Protein AF-A0A962M424-F1 (afdb_monomer_lite)

Structure (mmCIF, N/CA/C/O backbone):
data_AF-A0A962M424-F1
#
_entry.id   AF-A0A962M424-F1
#
loop_
_atom_site.group_PDB
_atom_site.id
_atom_site.type_symbol
_atom_site.label_atom_id
_atom_site.label_alt_id
_atom_site.label_comp_id
_atom_site.label_asym_id
_atom_site.label_entity_id
_atom_site.label_seq_id
_atom_site.pdbx_PDB_ins_code
_atom_site.Cartn_x
_atom_site.Cartn_y
_atom_site.Cartn_z
_atom_site.occupancy
_atom_site.B_iso_or_equiv
_atom_site.auth_seq_id
_atom_site.auth_comp_id
_atom_site.auth_asym_id
_atom_site.auth_atom_id
_atom_site.pdbx_PDB_model_num
ATOM 1 N N . MET A 1 1 ? 16.007 -24.056 -17.700 1.00 40.12 1 MET A N 1
ATOM 2 C CA . MET A 1 1 ? 16.168 -23.713 -16.275 1.00 40.12 1 MET A CA 1
ATOM 3 C C . MET A 1 1 ? 15.462 -22.382 -16.130 1.00 40.12 1 MET A C 1
ATOM 5 O O . MET A 1 1 ? 16.005 -21.384 -16.580 1.00 40.12 1 MET A O 1
ATOM 9 N N . GLU A 1 2 ? 14.186 -22.399 -15.747 1.00 46.81 2 GLU A N 1
ATOM 10 C CA . GLU A 1 2 ? 13.413 -21.161 -15.606 1.00 46.81 2 GLU A CA 1
ATOM 11 C C . GLU A 1 2 ? 14.002 -20.357 -14.450 1.00 46.81 2 GLU A C 1
ATOM 13 O O . GLU A 1 2 ? 14.129 -20.859 -13.332 1.00 46.81 2 GLU A O 1
ATOM 18 N N . ASP A 1 3 ? 14.435 -19.139 -14.761 1.00 52.78 3 ASP A N 1
ATOM 19 C CA . ASP A 1 3 ? 14.905 -18.166 -13.789 1.00 52.78 3 ASP A CA 1
ATOM 20 C C . ASP A 1 3 ? 13.706 -17.764 -12.923 1.00 52.78 3 ASP A C 1
ATOM 22 O O . ASP A 1 3 ? 12.878 -16.947 -13.318 1.00 52.78 3 ASP A O 1
ATOM 26 N N . ASN A 1 4 ? 13.561 -18.401 -11.758 1.00 65.31 4 ASN A N 1
ATOM 27 C CA . ASN A 1 4 ? 12.459 -18.172 -10.818 1.00 65.31 4 ASN A CA 1
ATOM 28 C C . ASN A 1 4 ? 12.666 -16.866 -10.020 1.00 65.31 4 ASN A C 1
ATOM 30 O O . ASN A 1 4 ? 12.430 -16.796 -8.811 1.00 65.31 4 ASN A O 1
ATOM 34 N N . ARG A 1 5 ? 13.201 -15.839 -10.686 1.00 82.62 5 ARG A N 1
ATOM 35 C CA . ARG A 1 5 ? 13.505 -14.534 -10.114 1.00 82.62 5 ARG A CA 1
ATOM 36 C C . ARG A 1 5 ? 12.239 -13.688 -10.089 1.00 82.62 5 ARG A C 1
ATOM 38 O O . ARG A 1 5 ? 11.622 -13.416 -11.117 1.00 82.62 5 ARG A O 1
ATOM 45 N N . ILE A 1 6 ? 11.886 -13.216 -8.897 1.00 85.81 6 ILE A N 1
ATOM 46 C CA . ILE A 1 6 ? 10.810 -12.240 -8.715 1.00 85.81 6 ILE A CA 1
ATOM 47 C C . ILE A 1 6 ? 11.237 -10.934 -9.391 1.00 85.81 6 ILE A C 1
ATOM 49 O O . ILE A 1 6 ? 12.241 -10.337 -8.999 1.00 85.81 6 ILE A O 1
ATOM 53 N N . ARG A 1 7 ? 10.471 -10.495 -10.396 1.00 91.44 7 ARG A N 1
ATOM 54 C CA . ARG A 1 7 ? 10.711 -9.213 -11.068 1.00 91.44 7 ARG A CA 1
ATOM 55 C C . ARG A 1 7 ? 10.502 -8.053 -10.099 1.00 91.44 7 ARG A C 1
ATOM 57 O O . ARG A 1 7 ? 9.523 -8.028 -9.348 1.00 91.44 7 ARG A O 1
ATOM 64 N N . THR A 1 8 ? 11.393 -7.073 -10.155 1.00 94.75 8 THR A N 1
ATOM 65 C CA . THR A 1 8 ? 11.325 -5.850 -9.347 1.00 94.75 8 THR A CA 1
ATOM 66 C C . THR A 1 8 ? 11.048 -4.622 -10.207 1.00 94.75 8 THR A C 1
ATOM 68 O O . THR A 1 8 ? 11.110 -4.663 -11.441 1.00 94.75 8 THR A O 1
ATOM 71 N N . TYR A 1 9 ? 10.755 -3.497 -9.555 1.00 95.06 9 TYR A N 1
ATOM 72 C CA . TYR A 1 9 ? 10.650 -2.211 -10.243 1.00 95.06 9 TYR A CA 1
ATOM 73 C C . TYR A 1 9 ? 11.945 -1.824 -10.964 1.00 95.06 9 TYR A C 1
ATOM 75 O O . TYR A 1 9 ? 11.870 -1.228 -12.035 1.00 95.06 9 TYR A O 1
ATOM 83 N N . ARG A 1 10 ? 13.120 -2.228 -10.456 1.00 95.06 10 ARG A N 1
ATOM 84 C CA . ARG A 1 10 ? 14.398 -2.055 -11.160 1.00 95.06 10 ARG A CA 1
ATOM 85 C C . ARG A 1 10 ? 14.364 -2.697 -12.538 1.00 95.06 10 ARG A C 1
ATOM 87 O O . ARG A 1 10 ? 14.759 -2.052 -13.504 1.00 95.06 10 ARG A O 1
ATOM 94 N N . ASP A 1 11 ? 13.912 -3.945 -12.627 1.00 94.00 11 ASP A N 1
ATOM 95 C CA . ASP A 1 11 ? 13.928 -4.691 -13.886 1.00 94.00 11 ASP A CA 1
ATOM 96 C C . ASP A 1 11 ? 13.069 -3.982 -14.945 1.00 94.00 11 ASP A C 1
ATOM 98 O O . ASP A 1 11 ? 13.470 -3.865 -16.103 1.00 94.00 11 ASP A O 1
ATOM 102 N N . LEU A 1 12 ? 11.911 -3.450 -14.538 1.00 94.06 12 LEU A N 1
ATOM 103 C CA . LEU A 1 12 ? 11.022 -2.694 -15.421 1.00 94.06 12 LEU A CA 1
ATOM 104 C C . LEU A 1 12 ? 11.619 -1.334 -15.815 1.00 94.06 12 LEU A C 1
ATOM 106 O O . LEU A 1 12 ? 11.608 -0.975 -16.991 1.00 94.06 12 LEU A O 1
ATOM 110 N N . THR A 1 13 ? 12.200 -0.605 -14.860 1.00 94.56 13 THR A N 1
ATOM 111 C CA . THR A 1 13 ? 12.877 0.675 -15.110 1.00 94.56 13 THR A CA 1
ATOM 112 C C . THR A 1 13 ? 14.037 0.522 -16.089 1.00 94.56 13 THR A C 1
ATOM 114 O O . THR A 1 13 ? 14.141 1.293 -17.041 1.00 94.56 13 THR A O 1
ATOM 117 N N . VAL A 1 14 ? 14.895 -0.483 -15.893 1.00 92.19 14 VAL A N 1
ATOM 118 C CA . VAL A 1 14 ? 16.035 -0.762 -16.780 1.00 92.19 14 VAL A CA 1
ATOM 119 C C . VAL A 1 14 ? 15.550 -1.144 -18.177 1.00 92.19 14 VAL A C 1
ATOM 121 O O . VAL A 1 14 ? 16.123 -0.683 -19.162 1.00 92.19 14 VAL A O 1
ATOM 124 N N . GLN A 1 15 ? 14.473 -1.927 -18.280 1.00 91.62 15 GLN A N 1
ATOM 125 C CA . GLN A 1 15 ? 13.878 -2.295 -19.564 1.00 91.62 15 GLN A CA 1
ATOM 126 C C . GLN A 1 15 ? 13.363 -1.068 -20.332 1.00 91.62 15 GLN A C 1
ATOM 128 O O . GLN A 1 15 ? 13.683 -0.907 -21.508 1.00 91.62 15 GLN A O 1
ATOM 133 N N . ILE A 1 16 ? 12.600 -0.186 -19.674 1.00 91.81 16 ILE A N 1
ATOM 134 C CA . ILE A 1 16 ? 12.098 1.055 -20.287 1.00 91.81 16 ILE A CA 1
ATOM 135 C C . ILE A 1 16 ? 13.264 1.956 -20.697 1.00 91.81 16 ILE A C 1
ATOM 137 O O . ILE A 1 16 ? 13.303 2.441 -21.826 1.00 91.81 16 ILE A O 1
ATOM 141 N N . LYS A 1 17 ? 14.241 2.143 -19.804 1.00 89.50 17 LYS A N 1
ATOM 142 C CA . LYS A 1 17 ? 15.431 2.959 -20.059 1.00 89.50 17 LYS A CA 1
ATOM 143 C C . LYS A 1 17 ? 16.208 2.464 -21.278 1.00 89.50 17 LYS A C 1
ATOM 145 O O . LYS A 1 17 ? 16.476 3.249 -22.180 1.00 89.50 17 LYS A O 1
ATOM 150 N N . GLY A 1 18 ? 16.482 1.161 -21.353 1.00 87.44 18 GLY A N 1
ATOM 151 C CA . GLY A 1 18 ? 17.197 0.559 -22.479 1.00 87.44 18 GLY A CA 1
ATOM 152 C C . GLY A 1 18 ? 16.493 0.735 -23.829 1.00 87.44 18 GLY A C 1
ATOM 153 O O . GLY A 1 18 ? 17.164 0.806 -24.852 1.00 87.44 18 GLY A O 1
ATOM 154 N N . LEU A 1 19 ? 15.161 0.846 -23.842 1.00 87.38 19 LEU A N 1
ATOM 155 C CA . LEU A 1 19 ? 14.384 1.103 -25.061 1.00 87.38 19 LEU A CA 1
ATOM 156 C C . LEU A 1 19 ? 14.312 2.587 -25.442 1.00 87.38 19 LEU A C 1
ATOM 158 O O . LEU A 1 19 ? 14.118 2.906 -26.613 1.00 87.38 19 LEU A O 1
ATOM 162 N N . LEU A 1 20 ? 14.445 3.492 -24.472 1.00 85.12 20 LEU A N 1
ATOM 163 C CA . LEU A 1 20 ? 14.484 4.937 -24.715 1.00 85.12 20 LEU A CA 1
ATOM 164 C C . LEU A 1 20 ? 15.868 5.408 -25.180 1.00 85.12 20 LEU A C 1
ATOM 166 O O . LEU A 1 20 ? 15.970 6.379 -25.935 1.00 85.12 20 LEU A O 1
ATOM 170 N N . ASP A 1 21 ? 16.929 4.723 -24.759 1.00 79.81 21 ASP A N 1
ATOM 171 C CA . ASP A 1 21 ? 18.294 5.053 -25.144 1.00 79.81 21 ASP A CA 1
ATOM 172 C C . ASP A 1 21 ? 18.576 4.607 -26.592 1.00 79.81 21 ASP A C 1
ATOM 174 O O . ASP A 1 21 ? 18.648 3.423 -26.920 1.00 79.81 21 ASP A O 1
ATOM 178 N N . ARG A 1 22 ? 18.786 5.587 -27.485 1.00 62.88 22 ARG A N 1
ATOM 179 C CA . ARG A 1 22 ? 18.999 5.391 -28.938 1.00 62.88 22 ARG A CA 1
ATOM 180 C C . ARG A 1 22 ? 20.168 4.466 -29.314 1.00 62.88 22 ARG A C 1
ATOM 182 O O . ARG A 1 22 ? 20.248 4.053 -30.465 1.00 62.88 22 ARG A O 1
ATOM 189 N N . GLN A 1 23 ? 21.080 4.175 -28.388 1.00 56.16 23 GLN A N 1
ATOM 190 C CA . GLN A 1 23 ? 22.289 3.380 -28.638 1.00 56.16 23 GLN A CA 1
ATOM 191 C C . GLN A 1 23 ? 22.159 1.908 -28.208 1.00 56.16 23 GLN A C 1
ATOM 193 O O . GLN A 1 23 ? 23.118 1.155 -28.352 1.00 56.16 23 GLN A O 1
ATOM 198 N N . GLY A 1 24 ? 21.002 1.470 -27.693 1.00 50.78 24 GLY A N 1
ATOM 199 C CA . GLY A 1 24 ? 20.778 0.068 -27.309 1.00 50.78 24 GLY A CA 1
ATOM 200 C C . GLY A 1 24 ? 21.599 -0.409 -26.102 1.00 50.78 24 GLY A C 1
ATOM 201 O O . GLY A 1 24 ? 21.552 -1.588 -25.759 1.00 50.78 24 GLY A O 1
ATOM 202 N N . ALA A 1 25 ? 22.330 0.493 -25.442 1.00 52.28 25 ALA A N 1
ATOM 203 C CA . ALA A 1 25 ? 23.009 0.261 -24.178 1.00 52.28 25 ALA A CA 1
ATOM 204 C C . ALA A 1 25 ? 22.615 1.373 -23.193 1.00 52.28 25 ALA A C 1
ATOM 206 O O . ALA A 1 25 ? 22.589 2.537 -23.602 1.00 52.28 25 ALA A O 1
ATOM 207 N N . PRO A 1 26 ? 22.325 1.050 -21.919 1.00 53.00 26 PRO A N 1
ATOM 208 C CA . PRO A 1 26 ? 22.063 2.055 -20.899 1.00 53.00 26 PRO A CA 1
ATOM 209 C C . PRO A 1 26 ? 23.347 2.853 -20.660 1.00 53.00 26 PRO A C 1
ATOM 211 O O . PRO A 1 26 ? 24.232 2.425 -19.918 1.00 53.00 26 PRO A O 1
ATOM 214 N N . SER A 1 27 ? 23.487 4.000 -21.319 1.00 52.06 27 SER A N 1
ATOM 215 C CA . SER A 1 27 ? 24.567 4.927 -21.012 1.00 52.06 27 SER A CA 1
ATOM 216 C C . SER A 1 27 ? 24.228 5.663 -19.714 1.00 52.06 27 SER A C 1
ATOM 218 O O . SER A 1 27 ? 23.067 5.887 -19.362 1.00 52.06 27 SER A O 1
ATOM 220 N N . THR A 1 28 ? 25.247 6.087 -18.971 1.00 52.19 28 THR A N 1
ATOM 221 C CA . THR A 1 28 ? 25.075 7.012 -17.837 1.00 52.19 28 THR A CA 1
ATOM 222 C C . THR A 1 28 ? 24.558 8.390 -18.275 1.00 52.19 28 THR A C 1
ATOM 224 O O . THR A 1 28 ? 24.177 9.192 -17.428 1.00 52.19 28 THR A O 1
ATOM 227 N N . SER A 1 29 ? 24.508 8.646 -19.587 1.00 54.78 29 SER A N 1
ATOM 228 C CA . SER A 1 29 ? 23.987 9.850 -20.238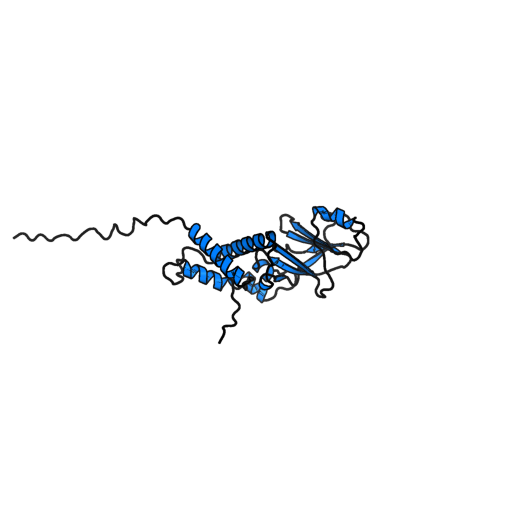 1.00 54.78 29 SER A CA 1
ATOM 229 C C . SER A 1 29 ? 22.562 9.685 -20.790 1.00 54.78 29 SER A C 1
ATOM 231 O O . SER A 1 29 ? 22.192 10.377 -21.741 1.00 54.78 29 SER A O 1
ATOM 233 N N . SER A 1 30 ? 21.757 8.775 -20.227 1.00 66.56 30 SER A N 1
ATOM 234 C CA . SER A 1 30 ? 20.352 8.634 -20.620 1.00 66.56 30 SER A CA 1
ATOM 235 C C . SER A 1 30 ? 19.584 9.932 -20.372 1.00 66.56 30 SER A C 1
ATOM 237 O O . SER A 1 30 ? 19.743 10.595 -19.345 1.00 66.56 30 SER A O 1
ATOM 239 N N . ARG A 1 31 ? 18.700 10.288 -21.307 1.00 75.44 31 ARG A N 1
ATOM 240 C CA . ARG A 1 31 ? 17.871 11.503 -21.217 1.00 75.44 31 ARG A CA 1
ATOM 241 C C . ARG A 1 31 ? 16.996 11.527 -19.960 1.00 75.44 31 ARG A C 1
ATOM 243 O O . ARG A 1 31 ? 16.706 12.595 -19.427 1.00 75.44 31 ARG A O 1
ATOM 250 N N . PHE A 1 32 ? 16.556 10.354 -19.518 1.00 85.06 32 PHE A N 1
ATOM 251 C CA . PHE A 1 32 ? 15.704 10.182 -18.349 1.00 85.06 32 PHE A CA 1
ATOM 252 C C . PHE A 1 32 ? 16.487 9.516 -17.226 1.00 85.06 32 PHE A C 1
ATOM 254 O O . PHE A 1 32 ? 17.177 8.518 -17.450 1.00 85.06 32 PHE A O 1
ATOM 261 N N . SER A 1 33 ? 16.362 10.048 -16.011 1.00 89.06 33 SER A N 1
ATOM 262 C CA . SER A 1 33 ? 16.897 9.387 -14.824 1.00 89.06 33 SER A CA 1
ATOM 263 C C . SER A 1 33 ? 16.072 8.142 -14.492 1.00 89.06 33 SER A C 1
ATOM 265 O O . SER A 1 33 ? 14.876 8.068 -14.778 1.00 89.06 33 SER A O 1
ATOM 267 N N . GLU A 1 34 ? 16.698 7.159 -13.846 1.00 90.81 34 GLU A N 1
ATOM 268 C CA . GLU A 1 34 ? 15.997 5.943 -13.406 1.00 90.81 34 GLU A CA 1
ATOM 269 C C . GLU A 1 34 ? 14.883 6.258 -12.406 1.00 90.81 34 GLU A C 1
ATOM 271 O O . GLU A 1 34 ? 13.830 5.629 -12.457 1.00 90.81 34 GLU A O 1
ATOM 276 N N . TYR A 1 35 ? 15.087 7.269 -11.557 1.00 92.06 35 TYR A N 1
ATOM 277 C CA . TYR A 1 35 ? 14.076 7.770 -10.626 1.00 92.06 35 TYR A CA 1
ATOM 278 C C . TYR A 1 35 ? 12.849 8.323 -11.345 1.00 92.06 35 TYR A C 1
ATOM 280 O O . TYR A 1 35 ? 11.738 7.955 -10.993 1.00 92.06 35 TYR A O 1
ATOM 288 N N . LEU A 1 36 ? 13.033 9.129 -12.396 1.00 92.88 36 LEU A N 1
ATOM 289 C CA . LEU A 1 36 ? 11.910 9.675 -13.158 1.00 92.88 36 LEU A CA 1
ATOM 290 C C . LEU A 1 36 ? 11.093 8.567 -13.832 1.00 92.88 36 LEU A C 1
ATOM 292 O O . LEU A 1 36 ? 9.865 8.584 -13.780 1.00 92.88 36 LEU A O 1
ATOM 296 N N . ILE A 1 37 ? 11.766 7.590 -14.446 1.00 94.81 37 ILE A N 1
ATOM 297 C CA . I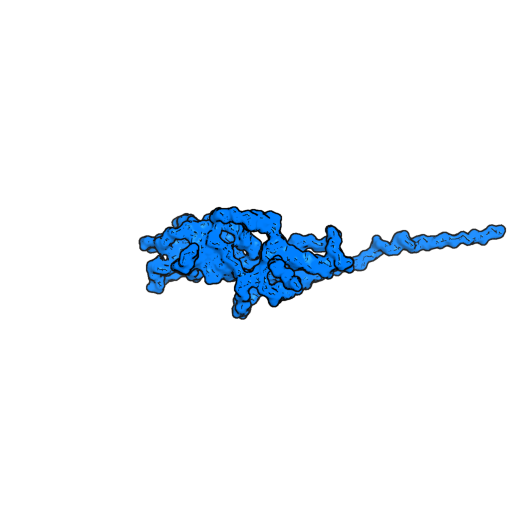LE A 1 37 ? 11.093 6.435 -15.057 1.00 94.81 37 ILE A CA 1
ATOM 298 C C . ILE A 1 37 ? 10.316 5.664 -13.988 1.00 94.81 37 ILE A C 1
ATOM 300 O O . ILE A 1 37 ? 9.149 5.347 -14.183 1.00 94.81 37 ILE A O 1
ATOM 304 N N . TYR A 1 38 ? 10.952 5.391 -12.853 1.00 95.44 38 TYR A N 1
ATOM 305 C CA . TYR A 1 38 ? 10.349 4.674 -11.740 1.00 95.44 38 TYR A CA 1
ATOM 306 C C . TYR A 1 38 ? 9.125 5.383 -11.152 1.00 95.44 38 TYR A C 1
ATOM 308 O O . TYR A 1 38 ? 8.082 4.749 -11.001 1.00 95.44 38 TYR A O 1
ATOM 316 N N . ASP A 1 39 ? 9.211 6.685 -10.888 1.00 95.38 39 ASP A N 1
ATOM 317 C CA . ASP A 1 39 ? 8.078 7.468 -10.390 1.00 95.38 39 ASP A CA 1
ATOM 318 C C . ASP A 1 39 ? 6.932 7.460 -11.411 1.00 95.38 39 ASP A C 1
ATOM 320 O O . ASP A 1 39 ? 5.783 7.207 -11.054 1.00 95.38 39 ASP A O 1
ATOM 324 N N . THR A 1 40 ? 7.255 7.580 -12.705 1.00 96.06 40 THR A N 1
ATOM 325 C CA . THR A 1 40 ? 6.261 7.476 -13.785 1.00 96.06 40 THR A CA 1
ATOM 326 C C . THR A 1 40 ? 5.597 6.093 -13.818 1.00 96.06 40 THR A C 1
ATOM 328 O O . THR A 1 40 ? 4.392 5.997 -14.033 1.00 96.06 40 THR A O 1
ATOM 331 N N . ILE A 1 41 ? 6.334 5.000 -13.576 1.00 96.88 41 ILE A N 1
ATOM 332 C CA . ILE A 1 41 ? 5.744 3.652 -13.462 1.00 96.88 41 ILE A CA 1
ATOM 333 C C . ILE A 1 41 ? 4.719 3.615 -12.323 1.00 96.88 41 ILE A C 1
ATOM 335 O O . ILE A 1 41 ? 3.630 3.062 -12.490 1.00 96.88 41 ILE A O 1
ATOM 339 N N . LEU A 1 42 ? 5.051 4.180 -11.159 1.00 96.56 42 LEU A N 1
ATOM 340 C CA . LEU A 1 42 ? 4.156 4.195 -10.000 1.00 96.56 42 LEU A CA 1
ATOM 341 C C . LEU A 1 42 ? 2.902 5.043 -10.242 1.00 96.56 42 LEU A C 1
ATOM 343 O O . LEU A 1 42 ? 1.798 4.622 -9.871 1.00 96.56 42 LEU A O 1
ATOM 347 N N . ASP A 1 43 ? 3.055 6.193 -10.892 1.00 96.38 43 ASP A N 1
ATOM 348 C CA . ASP A 1 43 ? 1.955 7.091 -11.238 1.00 96.38 43 ASP A CA 1
ATOM 349 C C . ASP A 1 43 ? 1.014 6.453 -12.264 1.00 96.38 43 ASP A C 1
ATOM 351 O O . ASP A 1 43 ? -0.202 6.395 -12.047 1.00 96.38 43 ASP A O 1
ATOM 355 N N . GLU A 1 44 ? 1.560 5.886 -13.342 1.00 96.88 44 GLU A N 1
ATOM 356 C CA . GLU A 1 44 ? 0.769 5.233 -14.386 1.00 96.88 44 GLU A CA 1
ATOM 357 C C . GLU A 1 44 ? 0.086 3.960 -13.872 1.00 96.88 44 GLU A C 1
ATOM 359 O O . GLU A 1 44 ? -1.095 3.731 -14.162 1.00 96.88 44 GLU A O 1
ATOM 364 N N . ARG A 1 45 ? 0.759 3.182 -13.011 1.00 95.81 45 ARG A N 1
ATOM 365 C CA . ARG A 1 45 ? 0.144 2.072 -12.264 1.00 95.81 45 ARG A CA 1
ATOM 366 C C . ARG A 1 45 ? -1.047 2.558 -11.448 1.00 95.81 45 ARG A C 1
ATOM 368 O O . ARG A 1 45 ? -2.136 1.989 -11.538 1.00 95.81 45 ARG A O 1
ATOM 375 N N . THR A 1 46 ? -0.860 3.606 -10.651 1.00 95.94 46 THR A N 1
ATOM 376 C CA . THR A 1 46 ? -1.918 4.160 -9.796 1.00 95.94 46 THR A CA 1
ATOM 377 C C . THR A 1 46 ? -3.100 4.650 -10.631 1.00 95.94 46 THR A C 1
ATOM 379 O O . THR A 1 46 ? -4.253 4.345 -10.318 1.00 95.94 46 THR A O 1
ATOM 382 N N . SER A 1 47 ? -2.823 5.368 -11.721 1.00 95.62 47 SER A N 1
ATOM 383 C CA . SER A 1 47 ? -3.814 5.876 -12.671 1.00 95.62 47 SER A CA 1
ATOM 384 C C . SER A 1 47 ? -4.620 4.746 -13.317 1.00 95.62 47 SER A C 1
ATOM 386 O O . SER A 1 47 ? -5.856 4.776 -13.336 1.00 95.62 47 SER A O 1
ATOM 388 N N . TYR A 1 48 ? -3.946 3.700 -13.798 1.00 95.19 48 TYR A N 1
ATOM 389 C CA . TYR A 1 48 ? -4.593 2.532 -14.387 1.00 95.19 48 TYR A CA 1
ATOM 390 C C . TYR A 1 48 ? -5.485 1.793 -13.381 1.00 95.19 48 TYR A C 1
ATOM 392 O O . TYR A 1 48 ? -6.664 1.553 -13.655 1.00 95.19 48 TYR A O 1
ATOM 400 N N . LEU A 1 49 ? -4.973 1.499 -12.185 1.00 94.50 49 LEU A N 1
ATOM 401 C CA . LEU A 1 49 ? -5.712 0.768 -11.153 1.00 94.50 49 LEU A CA 1
ATOM 402 C C . LEU A 1 49 ? -6.933 1.540 -10.637 1.00 94.50 49 LEU A C 1
ATOM 404 O O . LEU A 1 49 ? -7.999 0.952 -10.445 1.00 94.50 49 LEU A O 1
ATOM 408 N N . LYS A 1 50 ? -6.823 2.864 -10.461 1.00 94.19 50 LYS A N 1
ATOM 409 C CA . LYS A 1 50 ? -7.970 3.714 -10.099 1.00 94.19 50 LYS A CA 1
ATOM 410 C C . LYS A 1 50 ? -9.067 3.656 -11.162 1.00 94.19 50 LYS A C 1
ATOM 412 O O . LYS A 1 50 ? -10.236 3.492 -10.814 1.00 94.19 50 LYS A O 1
ATOM 417 N N . ARG A 1 51 ? -8.707 3.735 -12.449 1.00 92.50 51 ARG A N 1
ATOM 418 C CA . ARG A 1 51 ? -9.670 3.625 -13.561 1.00 92.50 51 ARG A CA 1
ATOM 419 C C . ARG A 1 51 ? -10.326 2.245 -13.614 1.00 92.50 51 ARG A C 1
ATOM 421 O O . ARG A 1 51 ? -11.548 2.170 -13.698 1.00 92.50 51 ARG A O 1
ATOM 428 N N . THR A 1 52 ? -9.536 1.185 -13.469 1.00 90.44 52 THR A N 1
ATOM 429 C CA . THR A 1 52 ? -9.999 -0.215 -13.424 1.00 90.44 52 THR A CA 1
ATOM 430 C C . THR A 1 52 ? -11.022 -0.421 -12.302 1.00 90.44 52 THR A C 1
ATOM 432 O O . THR A 1 52 ? -12.108 -0.959 -12.527 1.00 90.44 52 THR A O 1
ATOM 435 N N . LYS A 1 53 ? -10.742 0.118 -11.104 1.00 88.25 53 LYS A N 1
ATOM 436 C CA . LYS A 1 53 ? -11.674 0.098 -9.968 1.00 88.25 53 LYS A CA 1
ATOM 437 C C . LYS A 1 53 ? -12.983 0.832 -10.273 1.00 88.25 53 LYS A C 1
ATOM 439 O O . LYS A 1 53 ? -14.054 0.301 -9.987 1.00 88.25 53 LYS A O 1
ATOM 444 N N . VAL A 1 54 ? -12.920 2.039 -10.842 1.00 87.69 54 VAL A N 1
ATOM 445 C CA . VAL A 1 54 ? -14.121 2.814 -11.219 1.00 87.69 54 VAL A CA 1
ATOM 446 C C . VAL A 1 54 ? -14.965 2.054 -12.245 1.00 87.69 54 VAL A C 1
ATOM 448 O O . VAL A 1 54 ? -16.189 2.031 -12.142 1.00 87.69 54 VAL A O 1
ATOM 451 N N . GLN A 1 55 ? -14.313 1.367 -13.181 1.00 87.81 55 GLN A N 1
ATOM 452 C CA . GLN A 1 55 ? -14.954 0.520 -14.188 1.00 87.81 55 GLN A CA 1
ATOM 453 C C . GLN A 1 55 ? -15.438 -0.832 -13.637 1.00 87.81 55 GLN A C 1
ATOM 455 O O . GLN A 1 55 ? -16.039 -1.606 -14.379 1.00 87.81 55 GLN A O 1
ATOM 460 N N . ARG A 1 56 ? -15.215 -1.114 -12.343 1.00 83.88 56 ARG A N 1
ATOM 461 C CA . ARG A 1 56 ? -15.560 -2.375 -11.663 1.00 83.88 56 ARG A CA 1
ATOM 462 C C . ARG A 1 56 ? -14.971 -3.611 -12.341 1.00 83.88 56 ARG A C 1
ATOM 464 O O . ARG A 1 56 ? -15.527 -4.704 -12.244 1.00 83.88 56 ARG A O 1
ATOM 471 N N . GLN A 1 57 ? -13.845 -3.436 -13.019 1.00 79.94 57 GLN A N 1
ATOM 472 C CA . GLN A 1 57 ? -13.064 -4.548 -13.527 1.00 79.94 57 GLN A CA 1
ATOM 473 C C . GLN A 1 57 ? -12.369 -5.226 -12.342 1.00 79.94 57 GLN A C 1
ATOM 475 O O . GLN A 1 57 ? -11.941 -4.562 -11.392 1.00 79.94 57 GLN A O 1
ATOM 480 N N . GLY A 1 58 ? -12.328 -6.559 -12.362 1.00 79.81 58 GLY A N 1
ATOM 481 C CA . GLY A 1 58 ? -11.634 -7.328 -11.334 1.00 79.81 58 GLY A CA 1
ATOM 482 C C . GLY A 1 58 ? -10.158 -6.939 -11.282 1.00 79.81 58 GLY A C 1
ATOM 483 O O . GLY A 1 58 ? -9.553 -6.661 -12.312 1.00 79.81 58 GLY A O 1
ATOM 484 N N . ILE A 1 59 ? -9.590 -6.915 -10.079 1.00 85.62 59 ILE A N 1
ATOM 485 C CA . ILE A 1 59 ? -8.161 -6.681 -9.863 1.00 85.62 59 ILE A CA 1
ATOM 486 C C . ILE A 1 59 ? -7.585 -7.994 -9.352 1.00 85.62 59 ILE A C 1
ATOM 488 O O . ILE A 1 59 ? -8.112 -8.560 -8.389 1.00 85.62 59 ILE A O 1
ATOM 492 N N . GLY A 1 60 ? -6.555 -8.509 -10.020 1.00 87.75 60 GLY A N 1
ATOM 493 C CA . GLY A 1 60 ? -5.958 -9.777 -9.634 1.00 87.75 60 GLY A CA 1
ATOM 494 C C . GLY A 1 60 ? -5.183 -9.670 -8.324 1.00 87.75 60 GLY A C 1
ATOM 495 O O . GLY A 1 60 ? -4.811 -8.588 -7.849 1.00 87.75 60 GLY A O 1
ATOM 496 N N . GLN A 1 61 ? -4.983 -10.831 -7.704 1.00 89.94 61 GLN A N 1
ATOM 497 C CA . GLN A 1 61 ? -4.470 -10.941 -6.338 1.00 89.94 61 GLN A CA 1
ATOM 498 C C . GLN A 1 61 ? -3.011 -10.480 -6.213 1.00 89.94 61 GLN A C 1
ATOM 500 O O . GLN A 1 61 ? -2.620 -10.044 -5.136 1.00 89.94 61 GLN A O 1
ATOM 505 N N . GLN A 1 62 ? -2.221 -10.492 -7.295 1.00 90.19 62 GLN A N 1
ATOM 506 C CA . GLN A 1 62 ? -0.815 -10.063 -7.250 1.00 90.19 62 GLN A CA 1
ATOM 507 C C . GLN A 1 62 ? -0.652 -8.541 -7.086 1.00 90.19 62 GLN A C 1
ATOM 509 O O . GLN A 1 62 ? 0.433 -8.063 -6.757 1.00 90.19 62 GLN A O 1
ATOM 514 N N . ASN A 1 63 ? -1.724 -7.757 -7.262 1.00 92.19 63 ASN A N 1
ATOM 515 C CA . ASN A 1 63 ? -1.711 -6.322 -6.947 1.00 92.19 63 ASN A CA 1
ATOM 516 C C . ASN A 1 63 ? -1.968 -6.026 -5.463 1.00 92.19 63 ASN A C 1
ATOM 518 O O . ASN A 1 63 ? -1.792 -4.886 -5.026 1.00 92.19 63 ASN A O 1
ATOM 522 N N . ILE A 1 64 ? -2.469 -7.008 -4.713 1.00 93.75 64 ILE A N 1
ATOM 523 C CA . ILE A 1 64 ? -2.919 -6.832 -3.337 1.00 93.75 64 ILE A CA 1
ATOM 524 C C . ILE A 1 64 ? -1.740 -7.083 -2.402 1.00 93.75 64 ILE A C 1
ATOM 526 O O . ILE A 1 64 ? -1.007 -8.057 -2.541 1.00 93.75 64 ILE A O 1
ATOM 530 N N . GLN A 1 65 ? -1.570 -6.199 -1.423 1.00 94.25 65 GLN A N 1
ATOM 531 C CA . GLN A 1 65 ? -0.547 -6.332 -0.395 1.00 94.25 65 GLN A CA 1
ATOM 532 C C . GLN A 1 65 ? -1.158 -6.245 0.987 1.00 94.25 65 GLN A C 1
ATOM 534 O O . GLN A 1 65 ? -2.110 -5.494 1.228 1.00 94.25 65 GLN A O 1
ATOM 539 N N . THR A 1 66 ? -0.517 -6.946 1.908 1.00 93.56 66 THR A N 1
ATOM 540 C CA . THR A 1 66 ? -0.858 -6.923 3.319 1.00 93.56 66 THR A CA 1
ATOM 541 C C . THR A 1 66 ? 0.201 -6.154 4.096 1.00 93.56 66 THR A C 1
ATOM 543 O O . THR A 1 66 ? 1.368 -6.538 4.127 1.00 93.56 66 THR A O 1
ATOM 546 N N . ILE A 1 67 ? -0.218 -5.083 4.766 1.00 94.06 67 ILE A N 1
ATOM 547 C CA . ILE A 1 67 ? 0.526 -4.491 5.873 1.00 94.06 67 ILE A CA 1
ATOM 548 C C . ILE A 1 67 ? 0.207 -5.348 7.095 1.00 94.06 67 ILE A C 1
ATOM 550 O O . ILE A 1 67 ? -0.922 -5.354 7.590 1.00 94.06 67 ILE A O 1
ATOM 554 N N . ALA A 1 68 ? 1.185 -6.129 7.546 1.00 91.06 68 ALA A N 1
ATOM 555 C CA . ALA A 1 68 ? 0.965 -7.136 8.582 1.00 91.06 68 ALA A CA 1
ATOM 556 C C . ALA A 1 68 ? 0.626 -6.529 9.950 1.00 91.06 68 ALA A C 1
ATOM 558 O O . ALA A 1 68 ? -0.125 -7.133 10.707 1.00 91.06 68 ALA A O 1
ATOM 559 N N . CYS A 1 69 ? 1.173 -5.352 10.264 1.00 91.56 69 CYS A N 1
ATOM 560 C CA . CYS A 1 69 ? 1.060 -4.783 11.599 1.00 91.56 69 CYS A CA 1
ATOM 561 C C . CYS A 1 69 ? 0.969 -3.255 11.563 1.00 91.56 69 CYS A C 1
ATOM 563 O O . CYS A 1 69 ? 1.919 -2.562 11.193 1.00 91.56 69 CYS A O 1
ATOM 565 N N . VAL A 1 70 ? -0.194 -2.755 11.962 1.00 94.69 70 VAL A N 1
ATOM 566 C CA . VAL A 1 70 ? -0.523 -1.349 12.193 1.00 94.69 70 VAL A CA 1
ATOM 567 C C . VAL A 1 70 ? -0.861 -1.220 13.666 1.00 94.69 70 VAL A C 1
ATOM 569 O O . VAL A 1 70 ? -1.813 -1.857 14.116 1.00 94.69 70 VAL A O 1
ATOM 572 N N . LYS A 1 71 ? -0.080 -0.435 14.413 1.00 94.69 71 LYS A N 1
ATOM 573 C CA . LYS A 1 71 ? -0.333 -0.226 15.839 1.00 94.69 71 LYS A CA 1
ATOM 574 C C . LYS A 1 71 ? -1.503 0.720 16.019 1.00 94.69 71 LYS A C 1
ATOM 576 O O . LYS A 1 71 ? -1.672 1.666 15.249 1.00 94.69 71 LYS A O 1
ATOM 581 N N . LEU A 1 72 ? -2.279 0.459 17.058 1.00 94.06 72 LEU A N 1
ATOM 582 C CA . LEU A 1 72 ? -3.441 1.243 17.422 1.00 94.06 72 LEU A CA 1
ATOM 583 C C . LEU A 1 72 ? -3.260 1.850 18.815 1.00 94.06 72 LEU A C 1
ATOM 585 O O . LEU A 1 72 ? -2.677 1.236 19.706 1.00 94.06 72 LEU A O 1
ATOM 589 N N . GLU A 1 73 ? -3.789 3.051 18.986 1.00 92.69 73 GLU A N 1
ATOM 590 C CA . GLU A 1 73 ? -3.903 3.770 20.252 1.00 92.69 73 GLU A CA 1
ATOM 591 C C . GLU A 1 73 ? -5.349 4.235 20.452 1.00 92.69 73 GLU A C 1
ATOM 593 O O . GLU A 1 73 ? -6.119 4.311 19.491 1.00 92.69 73 GLU A O 1
ATOM 598 N N . ASP A 1 74 ? -5.742 4.545 21.688 1.00 91.25 74 ASP A N 1
ATOM 599 C CA . ASP A 1 74 ? -7.055 5.142 21.933 1.00 91.25 74 ASP A CA 1
ATOM 600 C C . ASP A 1 74 ? -7.137 6.506 21.226 1.00 91.25 74 ASP A C 1
ATOM 602 O O . ASP A 1 74 ? -6.266 7.366 21.367 1.00 91.25 74 ASP A O 1
ATOM 606 N N . ALA A 1 75 ? -8.189 6.698 20.432 1.00 87.50 75 ALA A N 1
ATOM 607 C CA . ALA A 1 75 ? -8.400 7.941 19.708 1.00 87.50 75 ALA A CA 1
ATOM 608 C C . ALA A 1 75 ? -8.773 9.076 20.672 1.00 87.50 75 ALA A C 1
ATOM 610 O O . ALA A 1 75 ? -9.519 8.869 21.633 1.00 87.50 75 ALA A O 1
ATOM 611 N N . ASP A 1 76 ? -8.333 10.301 20.367 1.00 80.06 76 ASP A N 1
ATOM 612 C CA . ASP A 1 76 ? -8.780 11.476 21.114 1.00 80.06 76 ASP A CA 1
ATOM 613 C C . ASP A 1 76 ? -10.307 11.617 21.009 1.00 80.06 76 ASP A C 1
ATOM 615 O O . ASP A 1 76 ? -10.894 11.692 19.922 1.00 80.06 76 ASP A O 1
ATOM 619 N N . THR A 1 77 ? -10.943 11.701 22.175 1.00 68.81 77 THR A N 1
ATOM 620 C CA . THR A 1 77 ? -12.365 11.987 22.354 1.00 68.81 77 THR A CA 1
ATOM 621 C C . THR A 1 77 ? -12.862 13.179 21.532 1.00 68.81 77 THR A C 1
ATOM 623 O O . THR A 1 77 ? -13.989 13.129 21.039 1.00 68.81 77 THR A O 1
ATOM 626 N N . ASN A 1 78 ? -12.032 14.203 21.310 1.00 69.94 78 ASN A N 1
ATOM 627 C CA . ASN A 1 78 ? -12.405 15.411 20.568 1.00 69.94 78 ASN A CA 1
ATOM 628 C C . ASN A 1 78 ? -12.540 15.192 19.057 1.00 69.94 78 ASN A C 1
ATOM 630 O O . ASN A 1 78 ? -13.300 15.900 18.400 1.00 69.94 78 ASN A O 1
ATOM 634 N N . ILE A 1 79 ? -11.799 14.229 18.501 1.00 68.06 79 ILE A N 1
ATOM 635 C CA . ILE A 1 79 ? -11.820 13.926 17.064 1.00 68.06 79 ILE A CA 1
ATOM 636 C C . ILE A 1 79 ? -12.924 12.913 16.754 1.00 68.06 79 ILE A C 1
ATOM 638 O O . ILE A 1 79 ? -13.394 12.844 15.626 1.00 68.06 79 ILE A O 1
ATOM 642 N N . SER A 1 80 ? -13.385 12.140 17.738 1.00 66.25 80 SER A N 1
ATOM 643 C CA . SER A 1 80 ? -14.406 11.117 17.517 1.00 66.25 80 SER A CA 1
ATOM 644 C C . SER A 1 80 ? -15.760 11.706 17.046 1.00 66.25 80 SER A C 1
ATOM 646 O O . SER A 1 80 ? -16.165 12.773 17.511 1.00 66.25 80 SER A O 1
ATOM 648 N N . PRO A 1 81 ? -16.536 11.016 16.179 1.00 63.97 81 PRO A N 1
ATOM 649 C CA . PRO A 1 81 ? -17.852 11.472 15.686 1.00 63.97 81 PRO A CA 1
ATOM 650 C C . PRO A 1 81 ? -18.943 11.607 16.768 1.00 63.97 81 PRO A C 1
ATOM 652 O O . PRO A 1 81 ? -20.105 11.900 16.460 1.00 63.97 81 PRO A O 1
ATOM 655 N N . GLY A 1 82 ? -18.595 11.323 18.021 1.00 66.81 82 GLY A N 1
ATOM 656 C CA . GLY A 1 82 ? -19.466 11.298 19.182 1.00 66.81 82 GLY A CA 1
ATOM 657 C C . GLY A 1 82 ? -18.932 10.338 20.240 1.00 66.81 82 GLY A C 1
ATOM 658 O O . GLY A 1 82 ? -18.129 9.449 19.949 1.00 66.81 82 GLY A O 1
ATOM 659 N N . GLN A 1 83 ? -19.419 10.498 21.470 1.00 68.38 83 GLN A N 1
ATOM 660 C CA . GLN A 1 83 ? -19.063 9.601 22.561 1.00 68.38 83 GLN A CA 1
ATOM 661 C C . GLN A 1 83 ? -19.587 8.188 22.257 1.00 68.38 83 GLN A C 1
ATOM 663 O O . GLN A 1 83 ? -20.789 8.030 22.006 1.00 68.38 83 GLN A O 1
ATOM 668 N N . PRO A 1 84 ? -18.713 7.167 22.242 1.00 68.19 84 PRO A N 1
ATOM 669 C CA . PRO A 1 84 ? -19.144 5.810 21.969 1.00 68.19 84 PRO A CA 1
ATOM 670 C C . PRO A 1 84 ? -20.130 5.338 23.056 1.00 68.19 84 PRO A C 1
ATOM 672 O O . PRO A 1 84 ? -20.016 5.740 24.220 1.00 68.19 84 PRO A O 1
ATOM 675 N N . PRO A 1 85 ? -21.116 4.493 22.704 1.00 68.69 85 PRO A N 1
ATOM 676 C CA . PRO A 1 85 ? -21.937 3.774 23.672 1.00 68.69 85 PRO A CA 1
ATOM 677 C C . PRO A 1 85 ? -21.081 3.040 24.712 1.00 68.69 85 PRO A C 1
ATOM 679 O O . PRO A 1 85 ? -19.940 2.665 24.445 1.00 68.69 85 PRO A O 1
ATOM 682 N N . SER A 1 86 ? -21.650 2.791 25.895 1.00 67.19 86 SER A N 1
ATOM 683 C CA . SER A 1 86 ? -20.943 2.101 26.981 1.00 67.19 86 SER A CA 1
ATOM 684 C C . SER A 1 86 ? -20.371 0.753 26.516 1.00 67.19 86 SER A C 1
ATOM 686 O O . SER A 1 86 ? -21.113 -0.111 26.045 1.00 67.19 86 SER A O 1
ATOM 688 N N . GLY A 1 87 ? -19.052 0.596 26.660 1.00 74.12 87 GLY A N 1
ATOM 689 C CA . GLY A 1 87 ? -18.302 -0.603 26.273 1.00 74.12 87 GLY A CA 1
ATOM 690 C C . GLY A 1 87 ? -17.630 -0.540 24.898 1.00 74.12 87 GLY A C 1
ATOM 691 O O . GLY A 1 87 ? -16.765 -1.367 24.639 1.00 74.12 87 GLY A O 1
ATOM 692 N N . CYS A 1 88 ? -17.956 0.439 24.050 1.00 80.00 88 CYS A N 1
ATOM 693 C CA . CYS A 1 88 ? -17.264 0.648 22.778 1.00 80.00 88 CYS A CA 1
ATOM 694 C C . CYS A 1 88 ? -16.190 1.734 22.907 1.00 80.00 88 CYS A C 1
ATOM 696 O O . CYS A 1 88 ? -16.281 2.629 23.751 1.00 80.00 88 CYS A O 1
ATOM 698 N N . ARG A 1 89 ? -15.179 1.669 22.045 1.00 85.62 89 ARG A N 1
ATOM 699 C CA . ARG A 1 89 ? -14.076 2.625 21.987 1.00 85.62 89 ARG A CA 1
ATOM 700 C C . ARG A 1 89 ? -13.727 2.978 20.552 1.00 85.62 89 ARG A C 1
ATOM 702 O O . ARG A 1 89 ? -14.084 2.277 19.605 1.00 85.62 89 ARG A O 1
ATOM 709 N N . TRP A 1 90 ? -13.021 4.090 20.431 1.00 88.81 90 TRP A N 1
ATOM 710 C CA . TRP A 1 90 ? -12.395 4.506 19.194 1.00 88.81 90 TRP A CA 1
ATOM 711 C C . TRP A 1 90 ? -10.904 4.251 19.290 1.00 88.81 90 TRP A C 1
ATOM 713 O O . TRP A 1 90 ? -10.255 4.746 20.205 1.00 88.81 90 TRP A O 1
ATOM 723 N N . LEU A 1 91 ? -10.379 3.499 18.335 1.00 92.19 91 LEU A N 1
ATOM 724 C CA . LEU A 1 91 ? -8.955 3.270 18.164 1.00 92.19 91 LEU A CA 1
ATOM 725 C C . LEU A 1 91 ? -8.483 4.023 16.924 1.00 92.19 91 LEU A C 1
ATOM 727 O O . LEU A 1 91 ? -9.209 4.122 15.934 1.00 92.19 91 LEU A O 1
ATOM 731 N N . LYS A 1 92 ? -7.267 4.544 16.966 1.00 93.00 92 LYS A N 1
ATOM 732 C CA . LYS A 1 92 ? -6.613 5.271 15.880 1.00 93.00 92 LYS A CA 1
ATOM 733 C C . LYS A 1 92 ? -5.272 4.607 15.583 1.00 93.00 92 LYS A C 1
ATOM 735 O O . LYS A 1 92 ? -4.605 4.154 16.505 1.00 93.00 92 LYS A O 1
ATOM 740 N N . SER A 1 93 ? -4.848 4.553 14.322 1.00 94.88 93 SER A N 1
ATOM 741 C CA . SER A 1 93 ? -3.472 4.164 14.012 1.00 94.88 93 SER A CA 1
ATOM 742 C C . SER A 1 93 ? -2.470 5.162 14.588 1.00 94.88 93 SER A C 1
ATOM 744 O O . SER A 1 93 ? -2.677 6.373 14.526 1.00 94.88 93 SER A O 1
ATOM 746 N N . VAL A 1 94 ? -1.354 4.660 15.111 1.00 93.75 94 VAL A N 1
ATOM 747 C CA . VAL A 1 94 ? -0.286 5.516 15.653 1.00 93.75 94 VAL A CA 1
ATOM 748 C C . VAL A 1 94 ? 0.386 6.307 14.526 1.00 93.75 94 VAL A C 1
ATOM 750 O O . VAL A 1 94 ? 0.673 7.496 14.662 1.00 93.75 94 VAL A O 1
ATOM 753 N N . LYS A 1 95 ? 0.597 5.662 13.373 1.00 93.88 95 LYS A N 1
ATOM 754 C CA . LYS A 1 95 ? 1.189 6.271 12.175 1.00 93.88 95 LYS A CA 1
ATOM 755 C C . LYS A 1 95 ? 0.169 6.465 11.048 1.00 93.88 95 LYS A C 1
ATOM 757 O O . LYS A 1 95 ? -0.852 5.768 11.004 1.00 93.88 95 LYS A O 1
ATOM 762 N N . PRO A 1 96 ? 0.436 7.407 10.124 1.00 94.44 96 PRO A N 1
ATOM 763 C CA . PRO A 1 96 ? -0.390 7.588 8.942 1.00 94.44 96 PRO A CA 1
ATOM 764 C C . PRO A 1 96 ? -0.263 6.381 8.011 1.00 94.44 96 PRO A C 1
ATOM 766 O O . PRO A 1 96 ? 0.835 5.907 7.717 1.00 94.44 96 PRO A O 1
ATOM 769 N N . ILE A 1 97 ? -1.399 5.904 7.521 1.00 95.00 97 ILE A N 1
ATOM 770 C CA . ILE A 1 97 ? -1.502 4.772 6.608 1.00 95.00 97 ILE A CA 1
ATOM 771 C C . ILE A 1 97 ? -1.207 5.237 5.175 1.00 95.00 97 ILE A C 1
ATOM 773 O O . ILE A 1 97 ? -1.657 6.314 4.766 1.00 95.00 97 ILE A O 1
ATOM 777 N N . PRO A 1 98 ? -0.483 4.436 4.368 1.00 94.75 98 PRO A N 1
ATOM 778 C CA . PRO A 1 98 ? -0.303 4.718 2.952 1.00 94.75 98 PRO A CA 1
ATOM 779 C C . PRO A 1 98 ? -1.635 4.908 2.225 1.00 94.75 98 PRO A C 1
ATOM 781 O O . PRO A 1 98 ? -2.633 4.253 2.532 1.00 94.75 98 PRO A O 1
ATOM 784 N N . LYS A 1 99 ? -1.643 5.764 1.200 1.00 93.75 99 LYS A N 1
ATOM 785 C CA . LYS A 1 99 ? -2.837 5.973 0.378 1.00 93.75 99 LYS A CA 1
ATOM 786 C C . LYS A 1 99 ? -3.287 4.656 -0.254 1.00 93.75 99 LYS A C 1
ATOM 788 O O . LYS A 1 99 ? -2.516 3.967 -0.930 1.00 93.75 99 LYS A O 1
ATOM 793 N N . VAL A 1 100 ? -4.553 4.326 -0.032 1.00 93.56 100 VAL A N 1
ATOM 794 C CA . VAL A 1 100 ? -5.168 3.076 -0.469 1.00 93.56 100 VAL A CA 1
ATOM 795 C C . VAL A 1 100 ? -6.136 3.348 -1.618 1.00 93.56 100 VAL A C 1
ATOM 797 O O . VAL A 1 100 ? -7.007 4.208 -1.529 1.00 93.56 100 VAL A O 1
ATOM 800 N N . ILE A 1 101 ? -6.003 2.598 -2.713 1.00 92.88 101 ILE A N 1
ATOM 801 C CA . ILE A 1 101 ? -6.978 2.600 -3.810 1.00 92.88 101 ILE A CA 1
ATOM 802 C C . ILE A 1 101 ? -8.205 1.804 -3.376 1.00 92.88 101 ILE A C 1
ATOM 804 O O . ILE A 1 101 ? -9.337 2.244 -3.571 1.00 92.88 101 ILE A O 1
ATOM 808 N N . ASN A 1 102 ? -7.994 0.617 -2.801 1.00 91.31 102 ASN A N 1
ATOM 809 C CA . ASN A 1 102 ? -9.059 -0.238 -2.289 1.00 91.31 102 ASN A CA 1
ATOM 810 C C . ASN A 1 102 ? -8.594 -1.073 -1.101 1.00 91.31 102 ASN A C 1
ATOM 812 O O . ASN A 1 102 ? -7.693 -1.891 -1.253 1.00 91.31 102 ASN A O 1
ATOM 816 N N . LEU A 1 103 ? -9.235 -0.928 0.053 1.00 91.69 103 LEU A N 1
ATOM 817 C CA . LEU A 1 103 ? -8.968 -1.814 1.178 1.00 91.69 103 LEU A CA 1
ATOM 818 C C . LEU A 1 103 ? -9.870 -3.047 1.073 1.00 91.69 103 LEU A C 1
ATOM 820 O O . LEU A 1 103 ? -11.079 -2.916 0.904 1.00 91.69 103 LEU A O 1
ATOM 824 N N . THR A 1 104 ? -9.269 -4.232 1.121 1.00 90.25 104 THR A N 1
ATOM 825 C CA . THR A 1 104 ? -9.971 -5.520 1.010 1.00 90.25 104 THR A CA 1
ATOM 826 C C . THR A 1 104 ? -10.395 -6.024 2.382 1.00 90.25 104 THR A C 1
ATOM 828 O O . THR A 1 104 ? -11.508 -6.521 2.541 1.00 90.25 104 THR A O 1
ATOM 831 N N . SER A 1 105 ? -9.529 -5.879 3.387 1.00 90.75 105 SER A N 1
ATOM 832 C CA . SER A 1 105 ? -9.852 -6.259 4.758 1.00 90.75 105 SER A CA 1
ATOM 833 C C . SER A 1 105 ? -9.034 -5.492 5.794 1.00 90.75 105 SER A C 1
ATOM 835 O O . SER A 1 105 ? -7.879 -5.125 5.563 1.00 90.75 105 SER A O 1
ATOM 837 N N . VAL A 1 106 ? -9.655 -5.308 6.959 1.00 92.56 106 VAL A N 1
ATOM 838 C CA . VAL A 1 106 ? -9.005 -4.953 8.224 1.00 92.56 106 VAL A CA 1
ATOM 839 C C . VAL A 1 106 ? -9.219 -6.121 9.171 1.00 92.56 106 VAL A C 1
ATOM 841 O O . VAL A 1 106 ? -10.367 -6.435 9.494 1.00 92.56 106 VAL A O 1
ATOM 844 N N . THR A 1 107 ? -8.141 -6.781 9.581 1.00 91.50 107 THR A N 1
ATOM 845 C CA . THR A 1 107 ? -8.201 -7.975 10.435 1.00 91.50 107 THR A CA 1
ATOM 846 C C . THR A 1 107 ? -7.180 -7.896 11.554 1.00 91.50 107 THR A C 1
ATOM 848 O O . THR A 1 107 ? -6.238 -7.125 11.475 1.00 91.50 107 THR A O 1
ATOM 851 N N . ASN A 1 108 ? -7.331 -8.689 12.607 1.00 87.25 108 ASN A N 1
ATOM 852 C CA . ASN A 1 108 ? -6.282 -8.873 13.613 1.00 87.25 108 ASN A CA 1
ATOM 853 C C . ASN A 1 108 ? -5.466 -10.144 13.317 1.00 87.25 108 ASN A C 1
ATOM 855 O O . ASN A 1 108 ? -5.788 -10.889 12.388 1.00 87.25 108 ASN A O 1
ATOM 859 N N . SER A 1 109 ? -4.439 -10.419 14.124 1.00 77.25 109 SER A N 1
ATOM 860 C CA . SER A 1 109 ? -3.561 -11.593 13.972 1.00 77.25 109 SER A CA 1
ATOM 861 C C . SER A 1 109 ? -4.301 -12.936 13.987 1.00 77.25 109 SER A C 1
ATOM 863 O O . SER A 1 109 ? -3.854 -13.890 13.361 1.00 77.25 109 SER A O 1
ATOM 865 N N . ASN A 1 110 ? -5.454 -13.003 14.660 1.00 75.38 110 ASN A N 1
ATOM 866 C CA . ASN A 1 110 ? -6.280 -14.210 14.752 1.00 75.38 110 ASN A CA 1
ATOM 867 C C . ASN A 1 110 ? -7.344 -14.306 13.643 1.00 75.38 110 ASN A C 1
ATOM 869 O O . ASN A 1 110 ? -8.145 -15.238 13.657 1.00 75.38 110 ASN A O 1
ATOM 873 N N . ALA A 1 111 ? -7.398 -13.333 12.724 1.00 75.31 111 ALA A N 1
ATOM 874 C CA . ALA A 1 111 ? -8.384 -13.220 11.645 1.00 75.31 111 ALA A CA 1
ATOM 875 C C . ALA A 1 111 ? -9.864 -13.309 12.086 1.00 75.31 111 ALA A C 1
ATOM 877 O O . ALA A 1 111 ? -10.748 -13.532 11.261 1.00 75.31 111 ALA A O 1
ATOM 878 N N . ASN A 1 112 ? -10.156 -13.111 13.375 1.00 79.81 112 ASN A N 1
ATOM 879 C CA . ASN A 1 112 ? -11.513 -13.125 13.936 1.00 79.81 112 ASN A CA 1
ATOM 880 C C . ASN A 1 112 ? -12.112 -11.712 14.055 1.00 79.81 112 ASN A C 1
ATOM 882 O O . ASN A 1 112 ? -13.295 -11.548 14.368 1.00 79.81 112 ASN A O 1
ATOM 886 N N . PHE A 1 113 ? -11.299 -10.689 13.796 1.00 83.44 113 PHE A N 1
ATOM 887 C CA . PHE A 1 113 ? -11.741 -9.317 13.635 1.00 83.44 113 PHE A CA 1
ATOM 888 C C . PHE A 1 113 ? -11.963 -9.010 12.157 1.00 83.44 113 PHE A C 1
ATOM 890 O O . PHE A 1 113 ? -11.083 -9.240 11.330 1.00 83.44 113 PHE A O 1
ATOM 897 N N . LYS A 1 114 ? -13.132 -8.459 11.838 1.00 84.56 114 LYS A N 1
ATOM 898 C CA . LYS A 1 114 ? -13.439 -7.880 10.534 1.00 84.56 114 LYS A CA 1
ATOM 899 C C . LYS A 1 114 ? -14.263 -6.628 10.773 1.00 84.56 114 LYS A C 1
ATOM 901 O O . LYS A 1 114 ? -15.266 -6.696 11.480 1.00 84.56 114 LYS A O 1
ATOM 906 N N . ALA A 1 115 ? -13.817 -5.514 10.209 1.00 89.38 115 ALA A N 1
ATOM 907 C CA . ALA A 1 115 ? -14.527 -4.246 10.267 1.00 89.38 115 ALA A CA 1
ATOM 908 C C . ALA A 1 115 ? -15.005 -3.837 8.874 1.00 89.38 115 ALA A C 1
ATOM 910 O O . ALA A 1 115 ? -14.307 -4.070 7.884 1.00 89.38 115 ALA A O 1
ATOM 911 N N . ASP A 1 116 ? -16.166 -3.190 8.819 1.00 90.75 116 ASP A N 1
ATOM 912 C CA . ASP A 1 116 ? -16.736 -2.656 7.585 1.00 90.75 116 ASP A CA 1
ATOM 913 C C . ASP A 1 116 ? -16.412 -1.169 7.417 1.00 90.75 116 ASP A C 1
ATOM 915 O O . ASP A 1 116 ? -16.379 -0.403 8.383 1.00 90.75 116 ASP A O 1
ATOM 919 N N . TYR A 1 117 ? -16.188 -0.747 6.172 1.00 91.94 117 TYR A N 1
ATOM 920 C CA . TYR A 1 117 ? -15.916 0.654 5.874 1.00 91.94 117 TYR A CA 1
ATOM 921 C C . TYR A 1 117 ? -17.169 1.505 6.065 1.00 91.94 117 TYR A C 1
ATOM 923 O O . TYR A 1 117 ? -18.232 1.206 5.512 1.00 91.94 117 TYR A O 1
ATOM 931 N N . VAL A 1 118 ? -17.015 2.619 6.771 1.00 90.81 118 VAL A N 1
ATOM 932 C CA . VAL A 1 118 ? -18.027 3.665 6.872 1.00 90.81 118 VAL A CA 1
ATOM 933 C C . VAL A 1 118 ? -17.360 5.003 6.606 1.00 90.81 118 VAL A C 1
ATOM 935 O O . VAL A 1 118 ? -16.342 5.331 7.204 1.00 90.81 118 VAL A O 1
ATOM 938 N N . GLU A 1 119 ? -17.937 5.790 5.704 1.00 89.38 119 GLU A N 1
ATOM 939 C CA . GLU A 1 119 ? -17.463 7.147 5.454 1.00 89.38 119 GLU A CA 1
ATOM 940 C C . GLU A 1 119 ? -17.613 8.005 6.719 1.00 89.38 119 GLU A C 1
ATOM 942 O O . GLU A 1 119 ? -18.640 7.939 7.400 1.00 89.38 119 GLU A O 1
ATOM 947 N N . TRP A 1 120 ? -16.619 8.848 7.010 1.00 85.81 120 TRP A N 1
ATOM 948 C CA . TRP A 1 120 ? -16.609 9.704 8.201 1.00 85.81 120 TRP A CA 1
ATOM 949 C C . TRP A 1 120 ? -17.908 10.507 8.387 1.00 85.81 120 TRP A C 1
ATOM 951 O O . TRP A 1 120 ? -18.476 10.553 9.477 1.00 85.81 120 TRP A O 1
ATOM 961 N N . SER A 1 121 ? -18.434 11.075 7.298 1.00 86.25 121 SER A N 1
ATOM 962 C CA . SER A 1 121 ? -19.679 11.856 7.280 1.00 86.25 121 SER A CA 1
ATOM 963 C C . SER A 1 121 ? -20.921 11.038 7.672 1.00 86.25 121 SER A C 1
ATOM 965 O O . SER A 1 121 ? -21.877 11.573 8.235 1.00 86.25 121 SER A O 1
ATOM 967 N N . GLN A 1 122 ? -20.906 9.729 7.417 1.00 87.06 122 GLN A N 1
ATOM 968 C CA . GLN A 1 122 ? -22.020 8.808 7.657 1.00 87.06 122 GLN A CA 1
ATOM 969 C C . GLN A 1 122 ? -21.890 8.055 8.982 1.00 87.06 122 GLN A C 1
ATOM 971 O O . GLN A 1 122 ? -22.830 7.374 9.406 1.00 87.06 122 GLN A O 1
ATOM 976 N N . TYR A 1 123 ? -20.744 8.184 9.651 1.00 85.25 123 TYR A N 1
ATOM 977 C CA . TYR A 1 123 ? -20.401 7.377 10.813 1.00 85.25 123 TYR A CA 1
ATOM 978 C C . TYR A 1 123 ? -21.390 7.567 11.960 1.00 85.25 123 TYR A C 1
ATOM 980 O O . TYR A 1 123 ? -21.907 6.593 12.504 1.00 85.25 123 TYR A O 1
ATOM 988 N N . LYS A 1 124 ? -21.753 8.820 12.255 1.00 81.88 124 LYS A N 1
ATOM 989 C CA . LYS A 1 124 ? -22.757 9.150 13.273 1.00 81.88 124 LYS A CA 1
ATOM 990 C C . LYS A 1 124 ? -24.092 8.451 12.992 1.00 81.88 124 LYS A C 1
ATOM 992 O O . LYS A 1 124 ? -24.648 7.788 13.862 1.00 81.88 124 LYS A O 1
ATOM 997 N N . THR A 1 125 ? -24.584 8.544 11.760 1.00 85.00 125 THR A N 1
ATOM 998 C CA . THR A 1 125 ? -25.851 7.924 11.343 1.00 85.00 125 THR A CA 1
ATOM 999 C C . THR A 1 125 ? -25.804 6.401 11.448 1.00 85.00 125 THR A C 1
ATOM 1001 O O . THR A 1 125 ? -26.775 5.786 11.887 1.00 85.00 125 THR A O 1
ATOM 1004 N N . LYS A 1 126 ? -24.677 5.778 11.085 1.00 84.69 126 LYS A N 1
ATOM 1005 C CA . LYS A 1 126 ? -24.487 4.326 11.197 1.00 84.69 126 LYS A CA 1
ATOM 1006 C C . LYS A 1 126 ? -24.446 3.858 12.648 1.00 84.69 126 LYS A C 1
ATOM 1008 O O . LYS A 1 126 ? -25.102 2.866 12.965 1.00 84.69 126 LYS A O 1
ATOM 1013 N N . LEU A 1 127 ? -23.768 4.591 13.530 1.00 80.06 127 LEU A N 1
ATOM 1014 C CA . LEU A 1 127 ? -23.673 4.248 14.951 1.00 80.06 127 LEU A CA 1
ATOM 1015 C C . LEU A 1 127 ? -25.020 4.307 15.677 1.00 80.06 127 LEU A C 1
ATOM 1017 O O . LEU A 1 127 ? -25.307 3.437 16.494 1.00 80.06 127 LEU A O 1
ATOM 1021 N N . TYR A 1 128 ? -25.867 5.286 15.352 1.00 80.25 128 TYR A N 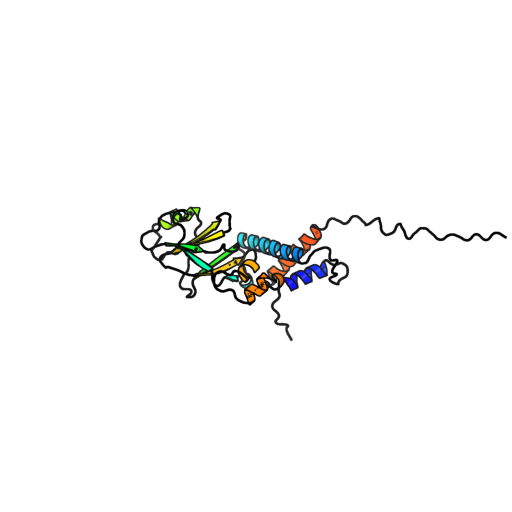1
ATOM 1022 C CA . TYR A 1 128 ? -27.214 5.401 15.928 1.00 80.25 128 TYR A CA 1
ATOM 1023 C C . TYR A 1 128 ? -28.288 4.635 15.140 1.00 80.25 128 TYR A C 1
ATOM 1025 O O . TYR A 1 128 ? -29.479 4.740 15.442 1.00 80.25 128 TYR A O 1
ATOM 1033 N N . SER A 1 129 ? -27.897 3.866 14.119 1.00 81.38 129 SER A N 1
ATOM 1034 C CA . SER A 1 129 ? -28.839 3.042 13.365 1.00 81.38 129 SER A CA 1
ATOM 1035 C C . SER A 1 129 ? -29.329 1.862 14.206 1.00 81.38 129 SER A C 1
ATOM 1037 O O . SER A 1 129 ? -28.580 1.274 14.982 1.00 81.38 129 SER A O 1
ATOM 1039 N N . ARG A 1 130 ? -30.590 1.459 14.009 1.00 75.56 130 ARG A N 1
ATOM 1040 C CA . ARG A 1 130 ? -31.176 0.292 14.699 1.00 75.56 130 ARG A CA 1
ATOM 1041 C C . ARG A 1 130 ? -30.492 -1.034 14.351 1.00 75.56 130 ARG A C 1
ATOM 1043 O O . ARG A 1 130 ? -30.651 -2.003 15.079 1.00 75.56 130 ARG A O 1
ATOM 1050 N N . SER A 1 131 ? -29.769 -1.076 13.234 1.00 75.06 131 SER A N 1
ATOM 1051 C CA . SER A 1 131 ? -28.971 -2.222 12.794 1.00 75.06 131 SER A CA 1
ATOM 1052 C C . SER A 1 131 ? -27.614 -2.323 13.491 1.00 75.06 131 SER A C 1
ATOM 1054 O O . SER A 1 131 ? -26.919 -3.313 13.289 1.00 75.06 131 SER A O 1
ATOM 1056 N N . ASN A 1 132 ? -27.210 -1.311 14.267 1.00 75.75 132 ASN A N 1
ATOM 1057 C CA . ASN A 1 132 ? -25.951 -1.349 14.994 1.00 75.75 132 ASN A CA 1
ATOM 1058 C C . ASN A 1 132 ? -26.084 -2.269 16.213 1.00 75.75 132 ASN A C 1
ATOM 1060 O O . ASN A 1 132 ? -26.910 -2.038 17.097 1.00 75.75 132 ASN A O 1
ATOM 1064 N N . THR A 1 133 ? -25.270 -3.315 16.251 1.00 73.81 133 THR A N 1
ATOM 1065 C CA . THR A 1 133 ? -25.191 -4.258 17.371 1.00 73.81 133 THR A CA 1
ATOM 1066 C C . THR A 1 133 ? -23.878 -4.049 18.119 1.00 73.81 133 THR A C 1
ATOM 1068 O O . THR A 1 133 ? -22.984 -3.366 17.626 1.00 73.81 133 THR A O 1
ATOM 1071 N N . LYS A 1 134 ? -23.732 -4.633 19.313 1.00 70.75 134 LYS A N 1
ATOM 1072 C CA . LYS A 1 134 ? -22.466 -4.537 20.063 1.00 70.75 134 LYS A CA 1
ATOM 1073 C C . LYS A 1 134 ? -21.279 -5.146 19.310 1.00 70.75 134 LYS A C 1
ATOM 1075 O O . LYS A 1 134 ? -20.182 -4.626 19.411 1.00 70.75 134 LYS A O 1
ATOM 1080 N N . GLU A 1 135 ? -21.532 -6.178 18.508 1.00 74.69 135 GLU A N 1
ATOM 1081 C CA . GLU A 1 135 ? -20.519 -6.884 17.710 1.00 74.69 135 GLU A CA 1
ATOM 1082 C C . GLU A 1 135 ? -20.123 -6.129 16.433 1.00 74.69 135 GLU A C 1
ATOM 1084 O O . GLU A 1 135 ? -19.252 -6.562 15.674 1.00 74.69 135 GLU A O 1
ATOM 1089 N N . THR A 1 136 ? -20.793 -5.013 16.143 1.00 81.31 136 THR A N 1
ATOM 1090 C CA . THR A 1 136 ? -20.581 -4.281 14.907 1.00 81.31 136 THR A CA 1
ATOM 1091 C C . THR A 1 136 ? -19.279 -3.494 14.965 1.00 81.31 136 THR A C 1
ATOM 1093 O O . THR A 1 136 ? -19.062 -2.656 15.839 1.00 81.31 136 THR A O 1
ATOM 1096 N N . ARG A 1 137 ? -18.416 -3.755 13.985 1.00 88.81 137 ARG A N 1
ATOM 1097 C CA . ARG A 1 137 ? -17.069 -3.198 13.892 1.00 88.81 137 ARG A CA 1
ATOM 1098 C C . ARG A 1 137 ? -16.966 -2.378 12.624 1.00 88.81 137 ARG A C 1
ATOM 1100 O O . ARG A 1 137 ? -17.267 -2.867 11.535 1.00 88.81 137 ARG A O 1
ATOM 1107 N N . TYR A 1 138 ? -16.520 -1.142 12.762 1.00 90.81 138 TYR A N 1
ATOM 1108 C CA . TYR A 1 138 ? -16.432 -0.215 11.646 1.00 90.81 138 TYR A CA 1
ATOM 1109 C C . TYR A 1 138 ? -15.041 0.387 11.553 1.00 90.81 138 TYR A C 1
ATOM 1111 O O . TYR A 1 138 ? -14.340 0.532 12.554 1.00 90.81 138 TYR A O 1
ATOM 1119 N N . TYR A 1 139 ? -14.651 0.779 10.347 1.00 92.75 139 TYR A N 1
ATOM 1120 C CA . TYR A 1 139 ? -13.431 1.535 10.125 1.00 92.75 139 TYR A CA 1
ATOM 1121 C C . TYR A 1 139 ? -13.653 2.700 9.168 1.00 92.75 139 TYR A C 1
ATOM 1123 O O . TYR A 1 139 ? -14.547 2.686 8.323 1.00 92.75 139 TYR A O 1
ATOM 1131 N N . THR A 1 140 ? -12.817 3.718 9.305 1.00 92.38 140 THR A N 1
ATOM 1132 C CA . THR A 1 140 ? -12.786 4.897 8.438 1.00 92.38 140 THR A CA 1
ATOM 1133 C C . THR A 1 140 ? -11.364 5.426 8.342 1.00 92.38 140 THR A C 1
ATOM 1135 O O . THR A 1 140 ? -10.501 5.090 9.151 1.00 92.38 140 THR A O 1
ATOM 1138 N N . PHE A 1 141 ? -11.135 6.273 7.348 1.00 92.00 141 PHE A N 1
ATOM 1139 C CA . PHE A 1 141 ? -9.921 7.061 7.226 1.00 92.00 141 PHE A CA 1
ATOM 1140 C C . PHE A 1 141 ? -10.242 8.526 7.493 1.00 92.00 141 PHE A C 1
ATOM 1142 O O . PHE A 1 141 ? -11.297 9.009 7.075 1.00 92.00 141 PHE A O 1
ATOM 1149 N N . LEU A 1 142 ? -9.338 9.223 8.172 1.00 89.75 142 LEU A N 1
ATOM 1150 C CA . LEU A 1 142 ? -9.416 10.666 8.366 1.00 89.75 142 LEU A CA 1
ATOM 1151 C C . LEU A 1 142 ? -8.037 11.271 8.118 1.00 89.75 142 LEU A C 1
ATOM 1153 O O . LEU A 1 142 ? -7.043 10.797 8.668 1.00 89.75 142 LEU A O 1
ATOM 1157 N N . ASP A 1 143 ? -7.987 12.289 7.265 1.00 89.12 143 ASP A N 1
ATOM 1158 C CA . ASP A 1 143 ? -6.775 13.067 7.015 1.00 89.12 143 ASP A CA 1
ATOM 1159 C C . ASP A 1 143 ? -6.701 14.224 8.015 1.00 89.12 143 ASP A C 1
ATOM 1161 O O . ASP A 1 143 ? -7.631 15.027 8.106 1.00 89.12 143 ASP A O 1
ATOM 1165 N N . THR A 1 144 ? -5.621 14.281 8.791 1.00 84.06 144 THR A N 1
ATOM 1166 C CA . THR A 1 144 ? -5.389 15.330 9.797 1.00 84.06 144 THR A CA 1
ATOM 1167 C C . THR A 1 144 ? -4.489 16.456 9.283 1.00 84.06 144 THR A C 1
ATOM 1169 O O . THR A 1 144 ? -4.120 17.338 10.053 1.00 84.06 144 THR A O 1
ATOM 1172 N N . GLY A 1 145 ? -4.103 16.438 8.003 1.00 84.62 145 GLY A N 1
ATOM 1173 C CA . GLY A 1 145 ? -3.114 17.344 7.409 1.00 84.62 145 GLY A CA 1
ATOM 1174 C C . GLY A 1 145 ? -1.672 16.841 7.534 1.00 84.62 145 GLY A C 1
ATOM 1175 O O . GLY A 1 145 ? -0.834 17.182 6.704 1.00 84.62 145 GLY A O 1
ATOM 1176 N N . GLU A 1 146 ? -1.393 15.977 8.513 1.00 85.12 146 GLU A N 1
ATOM 1177 C CA . GLU A 1 146 ? -0.113 15.261 8.658 1.00 85.12 146 GLU A CA 1
ATOM 1178 C C . GLU A 1 146 ? -0.119 13.898 7.943 1.00 85.12 146 GLU A C 1
ATOM 1180 O O . GLU A 1 146 ? 0.919 13.258 7.774 1.00 85.12 146 GLU A O 1
ATOM 1185 N N . GLY A 1 147 ? -1.296 13.452 7.502 1.00 88.69 147 GLY A N 1
ATOM 1186 C CA . GLY A 1 147 ? -1.499 12.193 6.806 1.00 88.69 147 GLY A CA 1
ATOM 1187 C C . GLY A 1 147 ? -2.867 11.586 7.097 1.00 88.69 147 GLY A C 1
ATOM 1188 O O . GLY A 1 147 ? -3.634 12.066 7.932 1.00 88.69 147 GLY A O 1
ATOM 1189 N N . SER A 1 148 ? -3.165 10.492 6.399 1.00 92.69 148 SER A N 1
ATOM 1190 C CA . SER A 1 148 ? -4.407 9.745 6.583 1.00 92.69 148 SER A CA 1
ATOM 1191 C C . SER A 1 148 ? -4.234 8.680 7.658 1.00 92.69 148 SER A C 1
ATOM 1193 O O . SER A 1 148 ? -3.392 7.797 7.524 1.00 92.69 148 SER A O 1
ATOM 1195 N N . TYR A 1 149 ? -5.032 8.740 8.717 1.00 94.00 149 TYR A N 1
ATOM 1196 C CA . TYR A 1 149 ? -5.007 7.776 9.815 1.00 94.00 149 TYR A CA 1
ATOM 1197 C C . TYR A 1 149 ? -6.199 6.825 9.727 1.00 94.00 149 TYR A C 1
ATOM 1199 O O . TYR A 1 149 ? -7.286 7.212 9.285 1.00 94.00 149 TYR A O 1
ATOM 1207 N N . LEU A 1 150 ? -5.999 5.582 10.165 1.00 93.94 150 LEU A N 1
ATOM 1208 C CA . LEU A 1 150 ? -7.075 4.608 10.323 1.00 93.94 150 LEU A CA 1
ATOM 1209 C C . LEU A 1 150 ? -7.774 4.855 11.655 1.00 93.94 150 LEU A C 1
ATOM 1211 O O . LEU A 1 150 ? -7.114 4.903 12.687 1.00 93.94 150 LEU A O 1
ATOM 1215 N N . TYR A 1 151 ? -9.097 4.939 11.633 1.00 92.69 151 TYR A N 1
ATOM 1216 C CA . TYR A 1 151 ? -9.929 4.949 12.830 1.00 92.69 151 TYR A CA 1
ATOM 1217 C C . TYR A 1 151 ? -10.812 3.710 12.838 1.00 92.69 151 TYR A C 1
ATOM 1219 O O . TYR A 1 151 ? -11.432 3.374 11.826 1.00 92.69 151 TYR A O 1
ATOM 1227 N N . LEU A 1 152 ? -10.881 3.049 13.985 1.00 92.06 152 LEU A N 1
ATOM 1228 C CA . LEU A 1 152 ? -11.654 1.842 14.223 1.00 92.06 152 LEU A CA 1
ATOM 1229 C C . LEU A 1 152 ? -12.630 2.079 15.363 1.00 92.06 152 LEU A C 1
ATOM 1231 O O . LEU A 1 152 ? -12.266 2.621 16.403 1.00 92.06 152 LEU A O 1
ATOM 1235 N N . TYR A 1 153 ? -13.860 1.637 15.159 1.00 89.06 153 TYR A N 1
ATOM 1236 C CA . TYR A 1 153 ? -14.879 1.567 16.188 1.00 89.06 153 TYR A CA 1
ATOM 1237 C C . TYR A 1 153 ? -15.163 0.099 16.489 1.00 89.06 153 TYR A C 1
ATOM 1239 O O . TYR A 1 153 ? -15.544 -0.661 15.589 1.00 89.06 153 TYR A O 1
ATOM 1247 N N . ASN A 1 154 ? -14.973 -0.292 17.743 1.00 87.38 154 ASN A N 1
ATOM 1248 C CA . ASN A 1 154 ? -15.210 -1.645 18.232 1.00 87.38 154 ASN A CA 1
ATOM 1249 C C . ASN A 1 154 ? -15.405 -1.664 19.761 1.00 87.38 154 ASN A C 1
ATOM 1251 O O . ASN A 1 154 ? -15.357 -0.634 20.432 1.00 87.38 154 ASN A O 1
ATOM 1255 N N . ASP A 1 155 ? -15.657 -2.847 20.308 1.00 83.25 155 ASP A N 1
ATOM 1256 C CA . ASP A 1 155 ? -15.748 -3.153 21.740 1.00 83.25 155 ASP A CA 1
ATOM 1257 C C . ASP A 1 155 ? -14.445 -3.740 22.324 1.00 83.25 155 ASP A C 1
ATOM 1259 O O . ASP A 1 155 ? -14.176 -3.600 23.519 1.00 83.25 155 ASP A O 1
ATOM 1263 N N . ASP A 1 156 ? -13.593 -4.317 21.477 1.00 83.75 156 ASP A N 1
ATOM 1264 C CA . ASP A 1 156 ? -12.308 -4.910 21.860 1.00 83.75 156 ASP A CA 1
ATOM 1265 C C . ASP A 1 156 ? -11.160 -3.882 21.955 1.00 83.75 156 ASP A C 1
ATOM 1267 O O . ASP A 1 156 ? -11.026 -2.984 21.122 1.00 83.75 156 ASP A O 1
ATOM 1271 N N . PHE A 1 157 ? -10.243 -4.048 22.914 1.00 84.69 157 PHE A N 1
ATOM 1272 C CA . PHE A 1 157 ? -8.962 -3.332 22.874 1.00 84.69 157 PHE A CA 1
ATOM 1273 C C . PHE A 1 157 ? -7.990 -4.080 21.957 1.00 84.69 157 PHE A C 1
ATOM 1275 O O . PHE A 1 157 ? -7.444 -5.119 22.328 1.00 84.69 157 PHE A O 1
ATOM 1282 N N . LEU A 1 158 ? -7.810 -3.567 20.740 1.00 89.75 158 LEU A N 1
ATOM 1283 C CA . LEU A 1 158 ? -6.861 -4.106 19.773 1.00 89.75 158 LEU A CA 1
ATOM 1284 C C . LEU A 1 158 ? -5.583 -3.278 19.810 1.00 89.75 158 LEU A C 1
ATOM 1286 O O . LEU A 1 158 ? -5.618 -2.086 19.533 1.00 89.75 158 LEU A O 1
ATOM 1290 N N . GLU A 1 159 ? -4.454 -3.921 20.089 1.00 91.06 159 GLU A N 1
ATOM 1291 C CA . GLU A 1 159 ? -3.141 -3.264 20.041 1.00 91.06 159 GLU A CA 1
ATOM 1292 C C . GLU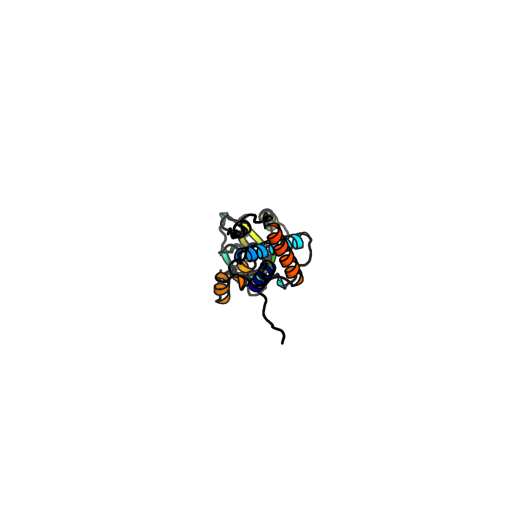 A 1 159 ? -2.643 -3.078 18.604 1.00 91.06 159 GLU A C 1
ATOM 1294 O O . GLU A 1 159 ? -1.905 -2.139 18.299 1.00 91.06 159 GLU A O 1
ATOM 1299 N N . ASN A 1 160 ? -3.026 -3.988 17.705 1.00 92.94 160 ASN A N 1
ATOM 1300 C CA . ASN A 1 160 ? -2.660 -3.923 16.301 1.00 92.94 160 ASN A CA 1
ATOM 1301 C C . ASN A 1 160 ? -3.704 -4.566 15.382 1.00 92.94 160 ASN A C 1
ATOM 1303 O O . ASN A 1 160 ? -4.525 -5.390 15.793 1.00 92.94 160 ASN A O 1
ATOM 1307 N N . VAL A 1 161 ? -3.641 -4.174 14.112 1.00 94.38 161 VAL A N 1
ATOM 1308 C CA . VAL A 1 161 ? -4.392 -4.777 13.008 1.00 94.38 161 VAL A CA 1
ATOM 1309 C C . VAL A 1 161 ? -3.501 -4.960 11.784 1.00 94.38 161 VAL A C 1
ATOM 1311 O O . VAL A 1 161 ? -2.491 -4.285 11.606 1.00 94.38 161 VAL A O 1
ATOM 1314 N N . SER A 1 162 ? -3.914 -5.864 10.912 1.00 93.81 162 SER A N 1
ATOM 1315 C CA . SER A 1 162 ? -3.393 -6.055 9.575 1.00 93.81 162 SER A CA 1
ATOM 1316 C C . SER A 1 162 ? -4.348 -5.452 8.546 1.00 93.81 162 SER A C 1
ATOM 1318 O O . SER A 1 162 ? -5.570 -5.613 8.623 1.00 93.81 162 SER A O 1
ATOM 1320 N N . LEU A 1 163 ? -3.775 -4.758 7.566 1.00 95.06 163 LEU A N 1
ATOM 1321 C CA . LEU A 1 163 ? -4.495 -4.129 6.465 1.00 95.06 163 LEU A CA 1
ATOM 1322 C C . LEU A 1 163 ? -4.139 -4.838 5.169 1.00 95.06 163 LEU A C 1
ATOM 1324 O O . LEU A 1 163 ? -2.987 -4.802 4.749 1.00 95.06 163 LEU A O 1
ATOM 1328 N N . THR A 1 164 ? -5.120 -5.441 4.507 1.00 94.50 164 THR A N 1
ATOM 1329 C CA . THR A 1 164 ? -4.926 -6.042 3.182 1.00 94.50 164 THR A CA 1
ATOM 1330 C C . THR A 1 164 ? -5.648 -5.208 2.145 1.00 94.50 164 THR A C 1
ATOM 1332 O O . THR A 1 164 ? -6.846 -4.944 2.267 1.00 94.50 164 THR A O 1
ATOM 1335 N N . GLY A 1 165 ? -4.939 -4.774 1.109 1.00 94.56 165 GLY A N 1
ATOM 1336 C CA . GLY A 1 165 ? -5.514 -3.886 0.116 1.00 94.56 165 GLY A CA 1
ATOM 1337 C C . GLY A 1 165 ? -4.618 -3.596 -1.073 1.00 94.56 165 GLY A C 1
ATOM 1338 O O . GLY A 1 165 ? -3.491 -4.067 -1.192 1.00 94.56 165 GLY A O 1
ATOM 1339 N N . LEU A 1 166 ? -5.183 -2.800 -1.965 1.00 95.06 166 LEU A N 1
ATOM 1340 C CA . LEU A 1 166 ? -4.539 -2.238 -3.129 1.00 95.06 166 LEU A CA 1
ATOM 1341 C C . LEU A 1 166 ? -4.072 -0.823 -2.804 1.00 95.06 166 LEU A C 1
ATOM 1343 O O . LEU A 1 166 ? -4.897 0.067 -2.583 1.00 95.06 166 LEU A O 1
ATOM 1347 N N . TRP A 1 167 ? -2.763 -0.615 -2.807 1.00 95.62 167 TRP A N 1
ATOM 1348 C CA . TRP A 1 167 ? -2.130 0.651 -2.439 1.00 95.62 167 TRP A CA 1
ATOM 1349 C C . TRP A 1 167 ? -1.762 1.467 -3.677 1.00 95.62 167 TRP A C 1
ATOM 1351 O O . TRP A 1 167 ? -1.459 0.892 -4.727 1.00 95.62 167 TRP A O 1
ATOM 1361 N N . GLU A 1 168 ? -1.780 2.799 -3.556 1.00 94.62 168 GLU A N 1
ATOM 1362 C CA . GLU A 1 168 ? -1.314 3.692 -4.628 1.00 94.62 168 GLU A CA 1
ATOM 1363 C C . GLU A 1 168 ? 0.171 3.437 -4.897 1.00 94.62 168 GLU A C 1
ATOM 1365 O O . GLU A 1 168 ? 0.544 2.933 -5.955 1.00 94.62 168 GLU A O 1
ATOM 1370 N N . ASN A 1 169 ? 1.000 3.654 -3.875 1.00 94.69 169 ASN A N 1
ATOM 1371 C CA . ASN A 1 169 ? 2.410 3.302 -3.909 1.00 94.69 169 ASN A CA 1
ATOM 1372 C C . ASN A 1 169 ? 2.650 2.002 -3.115 1.00 94.69 169 ASN A C 1
ATOM 1374 O O . ASN A 1 169 ? 2.584 2.019 -1.881 1.00 94.69 169 ASN A O 1
ATOM 1378 N N . PRO A 1 170 ? 2.961 0.880 -3.784 1.00 94.69 170 PRO A N 1
ATOM 1379 C CA . PRO A 1 170 ? 3.151 -0.404 -3.122 1.00 94.69 170 PRO A CA 1
ATOM 1380 C C . PRO A 1 170 ? 4.412 -0.458 -2.252 1.00 94.69 170 PRO A C 1
ATOM 1382 O O . PRO A 1 170 ? 4.497 -1.280 -1.339 1.00 94.69 170 PRO A O 1
ATOM 1385 N N . ASN A 1 171 ? 5.376 0.438 -2.478 1.00 93.38 171 ASN A N 1
ATOM 1386 C CA . ASN A 1 171 ? 6.567 0.547 -1.641 1.00 93.38 171 ASN A CA 1
ATOM 1387 C C . ASN A 1 171 ? 6.213 1.049 -0.245 1.00 93.38 171 ASN A C 1
ATOM 1389 O O . ASN A 1 171 ? 6.680 0.491 0.742 1.00 93.38 171 ASN A O 1
ATOM 1393 N N . HIS A 1 172 ? 5.320 2.040 -0.160 1.00 93.25 172 HIS A N 1
ATOM 1394 C CA . HIS A 1 172 ? 4.888 2.602 1.120 1.00 93.25 172 HIS A CA 1
ATOM 1395 C C . HIS A 1 172 ? 4.243 1.534 2.008 1.00 93.25 172 HIS A C 1
ATOM 1397 O O . HIS A 1 172 ? 4.431 1.560 3.219 1.00 93.25 172 HIS A O 1
ATOM 1403 N N . ALA A 1 173 ? 3.521 0.580 1.411 1.00 93.56 173 ALA A N 1
ATOM 1404 C CA . ALA A 1 173 ? 3.009 -0.588 2.119 1.00 93.56 173 ALA A CA 1
ATOM 1405 C C . ALA A 1 173 ? 4.121 -1.598 2.451 1.00 93.56 173 ALA A C 1
ATOM 1407 O O . ALA A 1 173 ? 4.169 -2.115 3.564 1.00 93.56 173 ALA A O 1
ATOM 1408 N N . ALA A 1 174 ? 5.042 -1.852 1.514 1.00 92.06 174 ALA A N 1
ATOM 1409 C CA . ALA A 1 174 ? 6.114 -2.832 1.675 1.00 92.06 174 ALA A CA 1
ATOM 1410 C C . ALA A 1 174 ? 7.093 -2.496 2.811 1.00 92.06 174 ALA A C 1
ATOM 1412 O O . ALA A 1 174 ? 7.560 -3.414 3.479 1.00 92.06 174 ALA A O 1
ATOM 1413 N N . TYR A 1 175 ? 7.397 -1.216 3.048 1.00 91.25 175 TYR A N 1
ATOM 1414 C CA . TYR A 1 175 ? 8.272 -0.770 4.142 1.00 91.25 175 TYR A CA 1
ATOM 1415 C C . TYR A 1 175 ? 7.526 -0.098 5.302 1.00 91.25 175 TYR A C 1
ATOM 1417 O O . TYR A 1 175 ? 8.153 0.564 6.131 1.00 91.25 175 TYR A O 1
ATOM 1425 N N . TYR A 1 176 ? 6.202 -0.248 5.387 1.00 92.12 176 TYR A N 1
ATOM 1426 C CA . TYR A 1 176 ? 5.432 0.296 6.504 1.00 92.12 176 TYR A CA 1
ATOM 1427 C C . TYR A 1 176 ? 5.876 -0.341 7.829 1.00 92.12 176 TYR A C 1
ATOM 1429 O O . TYR A 1 176 ? 5.807 -1.561 7.991 1.00 92.12 176 TYR A O 1
ATOM 1437 N N . THR A 1 177 ? 6.333 0.477 8.779 1.00 86.00 177 THR A N 1
ATOM 1438 C CA . THR A 1 177 ? 6.926 0.011 10.041 1.00 86.00 177 THR A CA 1
ATOM 1439 C C . THR A 1 177 ? 6.291 0.708 11.230 1.00 86.00 177 THR A C 1
ATOM 1441 O O . THR A 1 177 ? 6.632 1.838 11.574 1.00 86.00 177 THR A O 1
ATOM 1444 N N . ASP A 1 178 ? 5.354 0.031 11.878 1.00 81.50 178 ASP A N 1
ATOM 1445 C CA . ASP A 1 178 ? 4.686 0.543 13.082 1.00 81.50 178 ASP A CA 1
ATOM 1446 C C . ASP A 1 178 ? 4.920 -0.372 14.285 1.00 81.50 178 ASP A C 1
ATOM 1448 O O . ASP A 1 178 ? 5.127 0.076 15.413 1.00 81.50 178 ASP A O 1
ATOM 1452 N N . CYS A 1 179 ? 4.994 -1.674 14.019 1.00 78.19 179 CYS A N 1
ATOM 1453 C CA . CYS A 1 179 ? 5.436 -2.681 14.970 1.00 78.19 179 CYS A CA 1
ATOM 1454 C C . CYS A 1 179 ? 6.956 -2.845 14.902 1.00 78.19 179 CYS A C 1
ATOM 1456 O O . CYS A 1 179 ? 7.673 -1.869 15.122 1.00 78.19 179 CYS A O 1
ATOM 1458 N N . ASP A 1 180 ? 7.437 -4.042 14.576 1.00 84.19 180 ASP A N 1
ATOM 1459 C CA . ASP A 1 180 ? 8.863 -4.319 14.462 1.00 84.19 180 ASP A CA 1
ATOM 1460 C C . ASP A 1 180 ? 9.310 -4.251 13.010 1.00 84.19 180 ASP A C 1
ATOM 1462 O O . ASP A 1 180 ? 8.704 -4.837 12.110 1.00 84.19 180 ASP A O 1
ATOM 1466 N N . GLU A 1 181 ? 10.383 -3.505 12.782 1.00 86.38 181 GLU A N 1
ATOM 1467 C CA . GLU A 1 181 ? 10.956 -3.373 11.459 1.00 86.38 181 GLU A CA 1
ATOM 1468 C C . GLU A 1 181 ? 11.839 -4.581 11.124 1.00 86.38 181 GLU A C 1
ATOM 1470 O O . GLU A 1 181 ? 12.887 -4.806 11.735 1.00 86.38 181 GLU A O 1
ATOM 1475 N N . THR A 1 182 ? 11.447 -5.307 10.082 1.00 89.00 182 THR A N 1
ATOM 1476 C CA . THR A 1 182 ? 12.237 -6.396 9.503 1.00 89.00 182 THR A CA 1
ATOM 1477 C C . THR A 1 182 ? 13.418 -5.866 8.688 1.00 89.00 182 THR A C 1
ATOM 1479 O O . THR A 1 182 ? 13.376 -4.773 8.114 1.00 89.00 182 THR A O 1
ATOM 1482 N N . ASP A 1 183 ? 14.466 -6.676 8.541 1.00 90.44 183 ASP A N 1
ATOM 1483 C CA . ASP A 1 183 ? 15.623 -6.307 7.713 1.00 90.44 183 ASP A CA 1
ATOM 1484 C C . ASP A 1 183 ? 15.249 -6.114 6.237 1.00 90.44 183 ASP A C 1
ATOM 1486 O O . ASP A 1 183 ? 15.811 -5.255 5.553 1.00 90.44 183 ASP A O 1
ATOM 1490 N N . ARG A 1 184 ? 14.229 -6.837 5.752 1.00 88.38 184 ARG A N 1
ATOM 1491 C CA . ARG A 1 184 ? 13.688 -6.634 4.403 1.00 88.38 184 ARG A CA 1
ATOM 1492 C C . ARG A 1 184 ? 13.055 -5.251 4.253 1.00 88.38 184 ARG A C 1
ATOM 1494 O O . ARG A 1 184 ? 13.294 -4.599 3.241 1.00 88.38 184 ARG A O 1
ATOM 1501 N N . GLN A 1 185 ? 12.295 -4.786 5.244 1.00 90.81 185 GLN A N 1
ATOM 1502 C CA . GLN A 1 185 ? 11.698 -3.445 5.231 1.00 90.81 185 GLN A CA 1
ATOM 1503 C C . GLN A 1 185 ? 12.771 -2.350 5.260 1.00 90.81 185 GLN A C 1
ATOM 1505 O O . GLN A 1 185 ? 12.700 -1.422 4.453 1.00 90.81 185 GLN A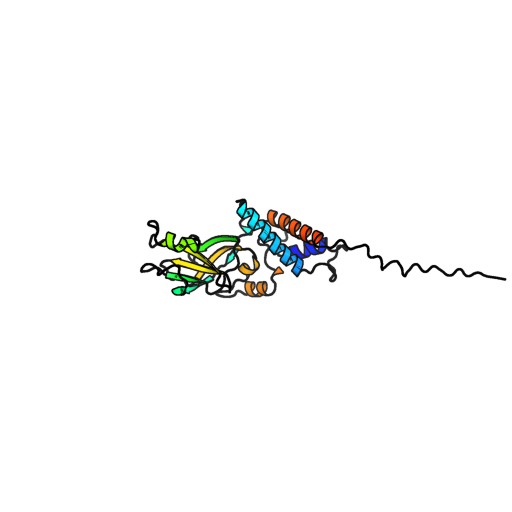 O 1
ATOM 1510 N N . LYS A 1 186 ? 13.816 -2.500 6.090 1.00 91.12 186 LYS A N 1
ATOM 1511 C CA . LYS A 1 186 ? 14.980 -1.586 6.105 1.00 91.12 186 LYS A CA 1
ATOM 1512 C C . LYS A 1 186 ? 15.632 -1.494 4.736 1.00 91.12 186 LYS A C 1
ATOM 1514 O O . LYS A 1 186 ? 15.893 -0.400 4.241 1.00 91.12 186 LYS A O 1
ATOM 1519 N N . PHE A 1 187 ? 15.883 -2.651 4.129 1.00 92.25 187 PHE A N 1
ATOM 1520 C CA . PHE A 1 187 ? 16.517 -2.740 2.824 1.00 92.25 187 PHE A CA 1
ATOM 1521 C C . PHE A 1 187 ? 15.684 -2.051 1.738 1.00 92.25 187 PHE A C 1
ATOM 1523 O O . PHE A 1 187 ? 16.231 -1.252 0.980 1.00 92.25 187 PHE A O 1
ATOM 1530 N N . LEU A 1 188 ? 14.372 -2.314 1.691 1.00 91.94 188 LEU A N 1
ATOM 1531 C CA . LEU A 1 188 ? 13.460 -1.723 0.707 1.00 91.94 188 LEU A CA 1
ATOM 1532 C C . LEU A 1 188 ? 13.268 -0.217 0.899 1.00 91.94 188 LEU A C 1
ATOM 1534 O O . LEU A 1 188 ? 13.160 0.505 -0.087 1.00 91.94 188 LEU A O 1
ATOM 1538 N N . ARG A 1 189 ? 13.285 0.279 2.142 1.00 89.69 189 ARG A N 1
ATOM 1539 C CA . ARG A 1 189 ? 13.240 1.722 2.422 1.00 89.69 189 ARG A CA 1
ATOM 1540 C C . ARG A 1 189 ? 14.426 2.460 1.800 1.00 89.69 189 ARG A C 1
ATOM 1542 O O . ARG A 1 189 ? 14.252 3.553 1.274 1.00 89.69 189 ARG A O 1
ATOM 1549 N N . CYS A 1 190 ? 15.618 1.868 1.853 1.00 90.75 190 CYS A N 1
ATOM 1550 C CA . CYS A 1 190 ? 16.815 2.447 1.239 1.00 90.75 190 CYS A CA 1
ATOM 1551 C C . CYS A 1 190 ? 16.915 2.154 -0.268 1.00 90.75 190 CYS A C 1
ATOM 1553 O O . CYS A 1 190 ? 17.582 2.891 -0.987 1.00 90.75 190 CYS A O 1
ATOM 1555 N N . ASN A 1 191 ? 16.266 1.088 -0.747 1.00 92.88 191 ASN A N 1
ATOM 1556 C CA . ASN A 1 191 ? 16.350 0.613 -2.129 1.00 92.88 191 ASN A CA 1
ATOM 1557 C C . ASN A 1 191 ? 14.948 0.326 -2.699 1.00 92.88 191 ASN A C 1
ATOM 1559 O O . ASN A 1 191 ? 14.596 -0.836 -2.917 1.00 92.88 191 ASN A O 1
ATOM 1563 N N . PRO A 1 192 ? 14.139 1.364 -2.973 1.00 92.19 192 PRO A N 1
ATOM 1564 C CA . PRO A 1 192 ? 12.742 1.189 -3.376 1.00 92.19 192 PRO A CA 1
ATOM 1565 C C . PRO A 1 192 ? 12.580 0.492 -4.740 1.00 92.19 192 PRO A C 1
ATOM 1567 O O . PRO A 1 192 ? 11.592 -0.197 -4.976 1.00 92.19 192 PRO A O 1
ATOM 1570 N N . PHE A 1 193 ? 13.588 0.568 -5.615 1.00 93.19 193 PHE A N 1
ATOM 1571 C CA . PHE A 1 193 ? 13.608 -0.166 -6.887 1.00 93.19 193 PHE A CA 1
ATOM 1572 C C . PHE A 1 193 ? 13.625 -1.693 -6.716 1.00 93.19 193 PHE A C 1
ATOM 1574 O O . PHE A 1 193 ? 13.224 -2.414 -7.625 1.00 93.19 193 PHE A O 1
ATOM 1581 N N . 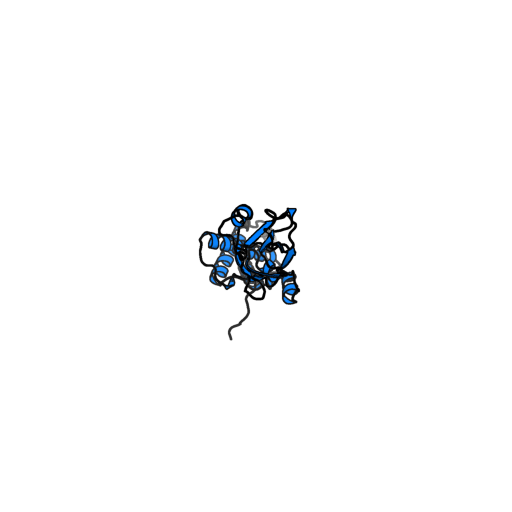GLU A 1 194 ? 14.082 -2.198 -5.567 1.00 94.38 194 GLU A N 1
ATOM 1582 C CA . GLU A 1 194 ? 14.170 -3.638 -5.280 1.00 94.38 194 GLU A CA 1
ATOM 1583 C C . GLU A 1 194 ? 12.857 -4.230 -4.758 1.00 94.38 194 GLU A C 1
ATOM 1585 O O . GLU A 1 194 ? 12.783 -5.415 -4.401 1.00 94.38 194 GLU A O 1
ATOM 1590 N N . THR A 1 195 ? 11.815 -3.406 -4.670 1.00 93.19 195 THR A N 1
ATOM 1591 C CA . THR A 1 195 ? 10.480 -3.868 -4.327 1.00 93.19 195 THR A CA 1
ATOM 1592 C C . THR A 1 195 ? 9.948 -4.761 -5.452 1.00 93.19 195 THR A C 1
ATOM 1594 O O . THR A 1 195 ? 10.085 -4.412 -6.630 1.00 93.19 195 THR A O 1
ATOM 1597 N N . PRO A 1 196 ? 9.342 -5.915 -5.116 1.00 92.88 196 PRO A N 1
ATOM 1598 C CA . PRO A 1 196 ? 8.660 -6.757 -6.092 1.00 92.88 196 PRO A CA 1
ATOM 1599 C C . PRO A 1 196 ? 7.618 -5.977 -6.893 1.00 92.88 196 PRO A C 1
ATOM 1601 O O . PRO A 1 196 ? 6.978 -5.063 -6.370 1.00 92.88 196 PRO A O 1
ATOM 1604 N N . LEU A 1 197 ? 7.409 -6.360 -8.150 1.00 92.88 197 LEU A N 1
ATOM 1605 C CA . LEU A 1 197 ? 6.312 -5.815 -8.942 1.00 92.88 197 LEU A CA 1
ATOM 1606 C C . LEU A 1 197 ? 4.974 -6.319 -8.388 1.00 92.88 197 LEU A C 1
ATOM 1608 O O . LEU A 1 197 ? 4.574 -7.451 -8.638 1.00 92.88 197 LEU A O 1
ATOM 1612 N N . TYR A 1 198 ? 4.262 -5.455 -7.664 1.00 92.31 198 TYR A N 1
ATOM 1613 C CA . TYR A 1 198 ? 2.898 -5.717 -7.194 1.00 92.31 198 TYR A CA 1
ATOM 1614 C C . TYR A 1 198 ? 1.881 -5.380 -8.289 1.00 92.31 198 TYR A C 1
ATOM 1616 O O . TYR A 1 198 ? 1.114 -4.410 -8.174 1.00 92.31 198 TYR A O 1
ATOM 1624 N N . MET A 1 199 ? 1.970 -6.132 -9.389 1.00 92.31 199 MET A N 1
ATOM 1625 C CA . MET A 1 199 ? 1.134 -6.040 -10.584 1.00 92.31 199 MET A CA 1
ATOM 1626 C C . MET A 1 199 ? 0.977 -7.418 -11.234 1.00 92.31 199 MET A C 1
ATOM 1628 O O . MET A 1 199 ? 1.949 -8.166 -11.330 1.00 92.31 199 MET A O 1
ATOM 1632 N N . ASP A 1 200 ? -0.225 -7.736 -11.717 1.00 90.69 200 ASP A N 1
ATOM 1633 C CA . ASP A 1 200 ? -0.410 -8.888 -12.608 1.00 90.69 200 ASP A CA 1
ATOM 1634 C C . ASP A 1 200 ? 0.271 -8.631 -13.965 1.00 90.69 200 ASP A C 1
ATOM 1636 O O . ASP A 1 200 ? 0.478 -7.482 -14.361 1.00 90.69 200 ASP A O 1
ATOM 1640 N N . GLY A 1 201 ? 0.629 -9.696 -14.688 1.00 89.12 201 GLY A N 1
ATOM 1641 C CA . GLY A 1 201 ? 1.399 -9.586 -15.934 1.00 89.12 201 GLY A CA 1
ATOM 1642 C C . GLY A 1 201 ? 0.721 -8.746 -17.024 1.00 89.12 201 GLY A C 1
ATOM 1643 O O . GLY A 1 201 ? 1.384 -7.953 -17.684 1.00 89.12 201 GLY A O 1
ATOM 1644 N N . ASP A 1 202 ? -0.600 -8.848 -17.163 1.00 89.31 202 ASP A N 1
ATOM 1645 C CA . ASP A 1 202 ? -1.391 -8.034 -18.093 1.00 89.31 202 ASP A CA 1
ATOM 1646 C C . ASP A 1 202 ? -1.355 -6.540 -17.731 1.00 89.31 202 ASP A C 1
ATOM 1648 O O . ASP A 1 202 ? -1.262 -5.679 -18.606 1.00 89.31 202 ASP A O 1
ATOM 1652 N N . ILE A 1 203 ? -1.360 -6.223 -16.435 1.00 92.69 203 ILE A N 1
ATOM 1653 C CA . ILE A 1 203 ? -1.230 -4.851 -15.937 1.00 92.69 203 ILE A CA 1
ATOM 1654 C C . ILE A 1 203 ? 0.188 -4.325 -16.165 1.00 92.69 203 ILE A C 1
ATOM 1656 O O . ILE A 1 203 ? 0.342 -3.159 -16.530 1.00 92.69 203 ILE A O 1
ATOM 1660 N N . VAL A 1 204 ? 1.216 -5.164 -15.992 1.00 94.12 204 VAL A N 1
ATOM 1661 C CA . VAL A 1 204 ? 2.614 -4.782 -16.251 1.00 94.12 204 VAL A CA 1
ATOM 1662 C C . VAL A 1 204 ? 2.779 -4.281 -17.683 1.00 94.12 204 VAL A C 1
ATOM 1664 O O . VAL A 1 204 ? 3.353 -3.210 -17.868 1.00 94.12 204 VAL A O 1
ATOM 1667 N N . ASP A 1 205 ? 2.240 -4.987 -18.677 1.00 93.12 205 ASP A N 1
ATOM 1668 C CA . ASP A 1 205 ? 2.355 -4.594 -20.087 1.00 93.12 205 ASP A CA 1
ATOM 1669 C C . ASP A 1 205 ? 1.645 -3.265 -20.384 1.00 93.12 205 ASP A C 1
ATOM 1671 O O . ASP A 1 205 ? 2.160 -2.411 -21.115 1.00 93.12 205 ASP A O 1
ATOM 1675 N N . VAL A 1 206 ? 0.470 -3.051 -19.783 1.00 94.81 206 VAL A N 1
ATOM 1676 C CA . VAL A 1 206 ? -0.287 -1.804 -19.944 1.00 94.81 206 VAL A CA 1
ATOM 1677 C C . VAL A 1 206 ? 0.436 -0.630 -19.291 1.00 94.81 206 VAL A C 1
ATOM 1679 O O . VAL A 1 206 ? 0.598 0.414 -19.926 1.00 94.81 206 VAL A O 1
ATOM 1682 N N . VAL A 1 207 ? 0.897 -0.793 -18.049 1.00 96.19 207 VAL A N 1
ATOM 1683 C CA . VAL A 1 207 ? 1.643 0.241 -17.319 1.00 96.19 207 VAL A CA 1
ATOM 1684 C C . VAL A 1 207 ? 2.943 0.558 -18.040 1.00 96.19 207 VAL A C 1
ATOM 1686 O O . VAL A 1 207 ? 3.238 1.727 -18.263 1.00 96.19 207 VAL A O 1
ATOM 1689 N N . PHE A 1 208 ? 3.672 -0.464 -18.489 1.00 96.38 208 PHE A N 1
ATOM 1690 C CA . PHE A 1 208 ? 4.879 -0.303 -19.289 1.00 96.38 208 PHE A CA 1
ATOM 1691 C C . PHE A 1 208 ? 4.625 0.582 -20.514 1.00 96.38 208 PHE A C 1
ATOM 1693 O O . PHE A 1 208 ? 5.342 1.560 -20.735 1.00 96.38 208 PHE A O 1
ATOM 1700 N N . LYS A 1 209 ? 3.574 0.281 -21.287 1.00 95.62 209 LYS A N 1
ATOM 1701 C CA . LYS A 1 209 ? 3.209 1.066 -22.469 1.00 95.62 209 LYS A CA 1
ATOM 1702 C C . LYS A 1 209 ? 2.828 2.499 -22.105 1.00 95.62 209 LYS A C 1
ATOM 1704 O O . LYS A 1 209 ? 3.289 3.425 -22.763 1.00 95.62 209 LYS A O 1
ATOM 1709 N N . MET A 1 210 ? 2.013 2.689 -21.067 1.00 96.50 210 MET A N 1
ATOM 1710 C CA . MET A 1 210 ? 1.597 4.018 -20.611 1.00 96.50 210 MET A CA 1
ATOM 1711 C C . MET A 1 210 ? 2.797 4.868 -20.186 1.00 96.50 210 MET A C 1
ATOM 1713 O O . MET A 1 210 ? 2.915 6.013 -20.617 1.00 96.50 210 MET A O 1
ATOM 1717 N N . THR A 1 211 ? 3.723 4.292 -19.418 1.00 96.50 211 THR A N 1
ATOM 1718 C CA . THR A 1 211 ? 4.968 4.952 -19.018 1.00 96.50 211 THR A CA 1
ATOM 1719 C C . THR A 1 211 ? 5.828 5.301 -20.229 1.00 96.50 211 THR A C 1
ATOM 1721 O O . THR A 1 211 ? 6.300 6.431 -20.340 1.00 96.50 211 THR A O 1
ATOM 1724 N N . PHE A 1 212 ? 6.025 4.364 -21.157 1.00 93.56 212 PHE A N 1
ATOM 1725 C CA . PHE A 1 212 ? 6.815 4.611 -22.362 1.00 93.56 212 PHE A CA 1
ATOM 1726 C C . PHE A 1 212 ? 6.209 5.736 -23.215 1.00 93.56 212 PHE A C 1
ATOM 1728 O O . PHE A 1 212 ? 6.906 6.685 -23.573 1.00 93.56 212 PHE A O 1
ATOM 1735 N N . ASP A 1 213 ? 4.900 5.677 -23.476 1.00 93.38 213 ASP A N 1
ATOM 1736 C CA . ASP A 1 213 ? 4.170 6.692 -24.238 1.00 93.38 213 ASP A CA 1
ATOM 1737 C C . ASP A 1 213 ? 4.243 8.069 -23.558 1.00 93.38 213 ASP A C 1
ATOM 1739 O O . ASP A 1 213 ? 4.426 9.083 -24.237 1.00 93.38 213 ASP A O 1
ATOM 1743 N N . PHE A 1 214 ? 4.131 8.123 -22.226 1.00 93.38 214 PHE A N 1
ATOM 1744 C CA . PHE A 1 214 ? 4.290 9.356 -21.454 1.00 93.38 214 PHE A CA 1
ATOM 1745 C C . PHE A 1 214 ? 5.686 9.959 -21.649 1.00 93.38 214 PHE A C 1
ATOM 1747 O O . PHE A 1 214 ? 5.811 11.131 -22.010 1.00 93.38 214 PHE A O 1
ATOM 1754 N N . LEU A 1 215 ? 6.741 9.156 -21.490 1.00 91.19 215 LEU A N 1
ATOM 1755 C CA . LEU A 1 215 ? 8.126 9.618 -21.604 1.00 91.19 215 LEU A CA 1
ATOM 1756 C C . LEU A 1 215 ? 8.457 10.087 -23.031 1.00 91.19 215 LEU A C 1
ATOM 1758 O O . LEU A 1 215 ? 9.031 11.164 -23.216 1.00 91.19 215 LEU A O 1
ATOM 1762 N N . VAL A 1 216 ? 8.013 9.356 -24.057 1.00 88.94 216 VAL A N 1
ATOM 1763 C CA . VAL A 1 216 ? 8.180 9.755 -25.466 1.00 88.94 216 VAL A CA 1
ATOM 1764 C C . VAL A 1 216 ? 7.415 11.038 -25.799 1.00 88.94 216 VAL A C 1
ATOM 1766 O O . VAL A 1 216 ? 7.914 11.852 -26.568 1.00 88.94 216 VAL A O 1
ATOM 1769 N N . ARG A 1 217 ? 6.233 11.276 -25.219 1.00 87.19 217 ARG A N 1
ATOM 1770 C CA . ARG A 1 217 ? 5.471 12.522 -25.444 1.00 87.19 217 ARG A CA 1
ATOM 1771 C C . ARG A 1 217 ? 6.005 13.712 -24.657 1.00 87.19 217 ARG A C 1
ATOM 1773 O O . ARG A 1 217 ? 5.949 14.835 -25.143 1.00 87.19 217 ARG A O 1
ATOM 1780 N N . SER A 1 218 ? 6.512 13.471 -23.450 1.00 83.19 218 SER A N 1
ATOM 1781 C CA . SER A 1 218 ? 7.127 14.500 -22.597 1.00 83.19 218 SER A CA 1
ATOM 1782 C C . SER A 1 218 ? 8.468 15.003 -23.140 1.00 83.19 218 SER A C 1
ATOM 1784 O O . SER A 1 218 ? 8.999 16.016 -22.690 1.00 83.19 218 SER A O 1
ATOM 1786 N N . THR A 1 219 ? 9.014 14.303 -24.131 1.00 72.50 219 THR A N 1
ATOM 1787 C CA . THR A 1 219 ? 10.180 14.718 -24.892 1.00 72.50 219 THR A CA 1
ATOM 1788 C C . THR A 1 219 ? 9.785 15.887 -25.798 1.00 72.50 219 THR A C 1
ATOM 1790 O O . THR A 1 219 ? 9.069 15.657 -26.773 1.00 72.50 219 THR A O 1
ATOM 1793 N N . PRO A 1 220 ? 10.252 17.132 -25.555 1.00 63.31 220 PRO A N 1
ATOM 1794 C CA . PRO A 1 220 ? 10.175 18.166 -26.578 1.00 63.31 220 PRO A CA 1
ATOM 1795 C C . PRO A 1 220 ? 10.769 17.611 -27.867 1.00 63.31 220 PRO A C 1
ATOM 1797 O O . PRO A 1 220 ? 11.838 16.989 -27.819 1.00 63.31 220 PRO A O 1
ATOM 1800 N N . ALA A 1 221 ? 10.067 17.814 -28.987 1.00 56.03 221 ALA A N 1
ATOM 1801 C CA . ALA A 1 221 ? 10.621 17.576 -30.307 1.00 56.03 221 ALA A CA 1
ATOM 1802 C C . ALA A 1 221 ? 11.941 18.338 -30.354 1.00 56.03 221 ALA A C 1
ATOM 1804 O O . ALA A 1 221 ? 11.947 19.568 -30.380 1.00 56.03 221 ALA A O 1
ATOM 1805 N N . SER A 1 222 ? 13.054 17.617 -30.238 1.00 51.09 222 SER A N 1
ATOM 1806 C CA . SER A 1 222 ? 14.366 18.210 -30.395 1.00 51.09 222 SER A CA 1
ATOM 1807 C C . SER A 1 222 ? 14.354 18.816 -31.790 1.00 51.09 222 SER A C 1
ATOM 1809 O O . SER A 1 222 ? 14.282 18.082 -32.778 1.00 51.09 222 SER A O 1
ATOM 1811 N N . GLY A 1 223 ? 14.326 20.150 -31.858 1.00 46.09 223 GLY A N 1
ATOM 1812 C CA . GLY A 1 223 ? 14.694 20.854 -33.071 1.00 46.09 223 GLY A CA 1
ATOM 1813 C C . GLY A 1 223 ? 16.012 20.260 -33.539 1.00 46.09 223 GLY A C 1
ATOM 1814 O O . GLY A 1 223 ? 16.858 19.916 -32.712 1.00 46.09 223 GLY A O 1
ATOM 1815 N N . VAL A 1 224 ? 16.114 20.041 -34.847 1.00 40.72 224 VAL A N 1
ATOM 1816 C CA . VAL A 1 224 ? 17.350 19.626 -35.506 1.00 40.72 224 VAL A CA 1
ATOM 1817 C C . VAL A 1 224 ? 18.495 20.418 -34.878 1.00 40.72 224 VAL A C 1
ATOM 1819 O O . VAL A 1 224 ? 18.429 21.645 -34.823 1.00 40.72 224 VAL A O 1
ATOM 1822 N N . ASP A 1 225 ? 19.475 19.710 -34.329 1.00 40.09 225 ASP A N 1
ATOM 1823 C CA . ASP A 1 225 ? 20.699 20.316 -33.829 1.00 40.09 225 ASP A CA 1
ATOM 1824 C C . ASP A 1 225 ? 21.430 20.883 -35.052 1.00 40.09 225 ASP A C 1
ATOM 1826 O O . ASP A 1 225 ? 21.973 20.134 -35.861 1.00 40.09 225 ASP A O 1
ATOM 1830 N N . ILE A 1 226 ? 21.302 22.192 -35.280 1.00 48.31 226 ILE A N 1
ATOM 1831 C CA . ILE A 1 226 ? 21.920 22.883 -36.422 1.00 48.31 226 ILE A CA 1
ATOM 1832 C C . ILE A 1 226 ? 23.412 23.167 -36.143 1.00 48.31 226 ILE A C 1
ATOM 1834 O O . ILE A 1 226 ? 24.144 23.529 -37.062 1.00 48.31 226 ILE A O 1
ATOM 1838 N N . ASP A 1 227 ? 23.917 22.909 -34.932 1.00 51.28 227 ASP A N 1
ATOM 1839 C CA . ASP A 1 227 ? 25.224 23.413 -34.493 1.00 51.28 227 ASP A CA 1
ATOM 1840 C C . ASP A 1 227 ? 26.278 22.324 -34.216 1.00 51.28 227 ASP A C 1
ATOM 1842 O O . ASP A 1 227 ? 27.105 22.464 -33.314 1.00 51.28 227 ASP A O 1
ATOM 1846 N N . ALA A 1 228 ? 26.315 21.260 -35.028 1.00 48.62 228 ALA A N 1
ATOM 1847 C CA . ALA A 1 228 ? 27.431 20.301 -35.004 1.00 48.62 228 ALA A CA 1
ATOM 1848 C C . ALA A 1 228 ? 27.992 19.874 -36.378 1.00 48.62 228 ALA A C 1
ATOM 1850 O O . ALA A 1 228 ? 28.928 19.085 -36.401 1.00 48.62 228 ALA A O 1
ATOM 1851 N N . ASP A 1 229 ? 27.504 20.425 -37.500 1.00 48.44 229 ASP A N 1
ATOM 1852 C CA . ASP A 1 229 ? 28.017 20.114 -38.858 1.00 48.44 229 ASP A CA 1
ATOM 1853 C C . ASP A 1 229 ? 28.638 21.326 -39.587 1.00 48.44 229 ASP A C 1
ATOM 1855 O O . ASP A 1 229 ? 29.173 21.209 -40.691 1.00 48.44 229 ASP A O 1
ATOM 1859 N N . SER A 1 230 ? 28.610 22.519 -38.990 1.00 47.28 230 SER A N 1
ATOM 1860 C CA . SER A 1 230 ? 29.055 23.767 -39.631 1.00 47.28 230 SER A CA 1
ATOM 1861 C C . SER A 1 230 ? 30.523 24.145 -39.364 1.00 47.28 230 SER A C 1
ATOM 1863 O O . SER A 1 230 ? 30.989 25.156 -39.890 1.00 47.28 230 SER A O 1
ATOM 1865 N N . LEU A 1 231 ? 31.289 23.326 -38.627 1.00 47.00 231 LEU A N 1
ATOM 1866 C CA . LEU A 1 231 ? 32.723 23.560 -38.374 1.00 47.00 231 LEU A CA 1
ATOM 1867 C C . LEU A 1 231 ? 33.684 22.593 -39.088 1.00 47.00 231 LEU A C 1
ATOM 1869 O O . LEU A 1 231 ? 34.883 22.861 -39.091 1.00 47.00 231 LEU A O 1
ATOM 1873 N N . GLU A 1 232 ? 33.199 21.542 -39.758 1.00 48.12 232 GLU A N 1
ATOM 1874 C CA . GLU A 1 232 ? 34.067 20.608 -40.507 1.00 48.12 232 GLU A CA 1
ATOM 1875 C C . GLU A 1 232 ? 34.073 20.818 -42.031 1.00 48.12 232 GLU A C 1
ATOM 1877 O O . GLU A 1 232 ? 34.752 20.089 -42.749 1.00 48.12 232 GLU A O 1
ATOM 1882 N N . ASN A 1 233 ? 33.389 21.848 -42.549 1.00 47.09 233 ASN A N 1
ATOM 1883 C CA . ASN A 1 233 ? 33.298 22.092 -43.995 1.00 47.09 233 ASN A CA 1
ATOM 1884 C C . ASN A 1 233 ? 33.908 23.425 -44.475 1.00 47.09 233 ASN A C 1
ATOM 1886 O O . ASN A 1 233 ? 33.488 23.987 -45.489 1.00 47.09 233 ASN A O 1
ATOM 1890 N N . SER A 1 234 ? 34.940 23.932 -43.792 1.00 41.72 234 SER A N 1
ATOM 1891 C CA . SER A 1 234 ? 35.853 24.924 -44.377 1.00 41.72 234 SER A CA 1
ATOM 1892 C C . SER A 1 234 ? 36.870 24.204 -45.268 1.00 41.72 234 SER A C 1
ATOM 1894 O O . SER A 1 234 ? 37.897 23.688 -44.834 1.00 41.72 234 SER A O 1
ATOM 1896 N N . GLY A 1 235 ? 36.491 24.127 -46.543 1.00 39.16 235 GLY A N 1
ATOM 1897 C CA . GLY A 1 235 ? 37.133 23.377 -47.610 1.00 39.16 235 GLY A CA 1
ATOM 1898 C C . GLY A 1 235 ? 38.642 23.568 -47.773 1.00 39.16 235 GLY A C 1
ATOM 1899 O O . GLY A 1 235 ? 39.230 24.602 -47.455 1.00 39.16 235 GLY A O 1
ATOM 1900 N N . GLY A 1 236 ? 39.246 22.526 -48.344 1.00 38.22 236 GLY A N 1
ATOM 1901 C CA . GLY A 1 236 ? 40.650 22.475 -48.715 1.00 38.22 236 GLY A CA 1
ATOM 1902 C C . GLY A 1 236 ? 41.096 23.665 -49.562 1.00 38.22 236 GLY A C 1
ATOM 1903 O O . GLY A 1 236 ? 40.455 24.060 -50.534 1.00 38.22 236 GLY A O 1
ATOM 1904 N N . VAL A 1 237 ? 42.251 24.208 -49.189 1.00 39.66 237 VAL A N 1
ATOM 1905 C CA . VAL A 1 237 ? 42.983 25.210 -49.961 1.00 39.66 237 VAL A CA 1
ATOM 1906 C C . VAL A 1 237 ? 43.480 24.562 -51.264 1.00 39.66 237 VAL A C 1
ATOM 1908 O O . VAL A 1 237 ? 44.246 23.597 -51.193 1.00 39.66 237 VAL A O 1
ATOM 1911 N N . PRO A 1 238 ? 43.124 25.064 -52.460 1.00 41.06 238 PRO A N 1
ATOM 1912 C CA . PRO A 1 238 ? 43.770 24.636 -53.692 1.00 41.06 238 PRO A CA 1
ATOM 1913 C C . PRO A 1 238 ? 45.166 25.268 -53.753 1.00 41.06 238 PRO A C 1
ATOM 1915 O O . PRO A 1 238 ? 45.298 26.490 -53.799 1.00 41.06 238 PRO A O 1
ATOM 1918 N N . GLN A 1 239 ? 46.224 24.454 -53.774 1.00 40.06 239 GLN A N 1
ATOM 1919 C CA . GLN A 1 239 ? 47.554 24.939 -54.146 1.00 40.06 239 GLN A CA 1
ATOM 1920 C C . GLN A 1 239 ? 47.588 25.224 -55.653 1.00 40.06 239 GLN A C 1
ATOM 1922 O O . GLN A 1 239 ? 47.812 24.327 -56.466 1.00 40.06 239 GLN A O 1
ATOM 1927 N N . THR A 1 240 ? 47.394 26.480 -56.045 1.00 35.75 240 THR A N 1
ATOM 1928 C CA . THR A 1 240 ? 47.782 26.956 -57.377 1.00 35.75 240 THR A CA 1
ATOM 1929 C C . THR A 1 240 ? 49.304 27.022 -57.472 1.00 35.75 240 THR A C 1
ATOM 1931 O O . THR A 1 240 ? 49.937 27.889 -56.874 1.00 35.75 240 THR A O 1
ATOM 1934 N N . LYS A 1 241 ? 49.889 26.102 -58.248 1.00 38.38 241 LYS A N 1
ATOM 1935 C CA . LYS A 1 241 ? 51.230 26.256 -58.822 1.00 38.38 241 LYS A CA 1
ATOM 1936 C C . LYS A 1 241 ? 51.184 27.354 -59.884 1.00 38.38 241 LYS A C 1
ATOM 1938 O O . LYS A 1 241 ? 50.331 27.299 -60.767 1.00 38.38 241 LYS A O 1
ATOM 1943 N N . ILE A 1 242 ? 52.115 28.299 -59.827 1.00 40.41 242 ILE A N 1
ATOM 1944 C CA . ILE A 1 242 ? 52.428 29.197 -60.942 1.00 40.41 242 ILE A CA 1
ATOM 1945 C C . ILE A 1 242 ? 53.930 29.060 -61.206 1.00 40.41 242 ILE A C 1
ATOM 1947 O O . ILE A 1 242 ? 54.716 29.053 -60.257 1.00 40.41 242 ILE A O 1
ATOM 1951 N N . ASN A 1 243 ? 54.260 28.849 -62.483 1.00 38.94 243 ASN A N 1
ATOM 1952 C CA . ASN A 1 243 ? 55.614 28.792 -63.041 1.00 38.94 243 ASN A CA 1
ATOM 1953 C C . ASN A 1 243 ? 56.353 30.124 -62.908 1.00 38.94 243 ASN A C 1
ATOM 1955 O O . ASN A 1 243 ? 55.679 31.171 -63.042 1.00 38.94 243 ASN A O 1
#

Secondary structure (DSSP, 8-state):
----PPPBHHHHHHHHHHHHSTTSS--TT-SS-HHHHHHHHHHHHHHHHHHHHHTT----GGG-EEEEEEEEEEPPTTTSSSPPPTT-EEEEESSPPPPEEEEEEEE-TTS----EE--HHHHHHHHTSTT--TT--EEEEEE-SS-EEEEEEESS--SEEEEEEEESSHHHHHT--SSPPPHHHHHHHH-GGGSB--S-HHHHHHHHHHHHHHHHHHS-------SSSSSS--PPPP-----

Sequence (243 aa):
MEDNRIRTYRDLTVQIKGLLDRQGAPSTSSRFSEYLIYDTILDERTSYLKRTKVQRQGIGQQNIQTIACVKLEDADTNISPGQPPSGCRWLKSVKPIPKVINLTSVTNSNANFKADYVEWSQYKTKLYSRSNTKETRYYTFLDTGEGSYLYLYNDDFLENVSLTGLWENPNHAAYYTDCDETDRQKFLRCNPFETPLYMDGDIVDVVFKMTFDFLVRSTPASGVDIDADSLENSGGVPQTKIN

pLDDT: mean 82.37, std 16.3, range [35.75, 96.88]

Foldseek 3Di:
DDPPDFDFLLNLLLVLQLVQDPVNDNDPPGPDDSVRLSVLLLQLLLVVVLVCVVVVHDADPLLKDKLQKFFKDFDPCVPDPHDAPPLKGKIKTPDADAAFSWWPFKAAPVRPDTAAEDEPVCVVVVRPDPPDDLQHKYWYWDQPVRHIMIMIMHNDDDRIIMIMGRGSQVLCSQLVDDDDGDPSSVVCVVVVRRHGPSHDPVSSVVSSVSSSVVVVVVDDPPDPPPPDPVPPPPDDDDPDDDD

Radius of gyration: 26.81 Å; chains: 1; bounding box: 87×53×90 Å